Protein AF-A0A553R149-F1 (afdb_monomer_lite)

Structure (mmCIF, N/CA/C/O backbone):
data_AF-A0A553R149-F1
#
_entry.id   AF-A0A553R149-F1
#
loop_
_atom_site.group_PDB
_atom_site.id
_atom_site.type_symbol
_atom_site.label_atom_id
_atom_site.label_alt_id
_atom_site.label_comp_id
_atom_site.label_asym_id
_atom_site.label_entity_id
_atom_site.label_seq_id
_atom_site.pdbx_PDB_ins_code
_atom_site.Cartn_x
_atom_site.Cartn_y
_atom_site.Cartn_z
_atom_site.occupancy
_atom_site.B_iso_or_equiv
_atom_site.auth_seq_id
_atom_site.auth_comp_id
_atom_site.auth_asym_id
_atom_site.auth_atom_id
_atom_site.pdbx_PDB_model_num
ATOM 1 N N . MET A 1 1 ? -3.510 66.753 10.373 1.00 36.03 1 MET A N 1
ATOM 2 C CA . MET A 1 1 ? -2.273 67.388 9.874 1.00 36.03 1 MET A CA 1
ATOM 3 C C . MET A 1 1 ? -1.150 66.413 10.216 1.00 36.03 1 MET A C 1
ATOM 5 O O . MET A 1 1 ? -0.822 66.318 11.383 1.00 36.03 1 MET A O 1
ATOM 9 N N . PHE A 1 2 ? -1.073 65.325 9.446 1.00 37.91 2 PHE A N 1
ATOM 10 C CA . PHE A 1 2 ? -0.082 65.038 8.391 1.00 37.91 2 PHE A CA 1
ATOM 11 C C . PHE A 1 2 ? 1.312 64.724 8.948 1.00 37.91 2 PHE A C 1
ATOM 13 O O . PHE A 1 2 ? 2.004 65.643 9.348 1.00 37.91 2 PHE A O 1
ATOM 20 N N . ASP A 1 3 ? 1.670 63.436 8.909 1.00 36.06 3 ASP A N 1
ATOM 21 C CA . ASP A 1 3 ? 3.025 62.886 8.712 1.00 36.06 3 ASP A CA 1
ATOM 22 C C . ASP A 1 3 ? 2.825 61.415 8.279 1.00 36.06 3 ASP A C 1
ATOM 24 O O . ASP A 1 3 ? 2.290 60.607 9.032 1.00 36.06 3 ASP A O 1
ATOM 28 N N . VAL A 1 4 ? 2.815 61.100 6.977 1.00 39.31 4 VAL A N 1
ATOM 29 C CA . VAL A 1 4 ? 3.962 60.782 6.097 1.00 39.31 4 VAL A CA 1
ATOM 30 C C . VAL A 1 4 ? 4.775 59.588 6.617 1.00 39.31 4 VAL A C 1
ATOM 32 O O . VAL A 1 4 ? 5.777 59.749 7.305 1.00 39.31 4 VAL A O 1
ATOM 35 N N . PHE A 1 5 ? 4.364 58.373 6.230 1.00 42.59 5 PHE A N 1
ATOM 36 C CA . PHE A 1 5 ? 5.198 57.173 6.325 1.00 42.59 5 PHE A CA 1
ATOM 37 C C . PHE A 1 5 ? 5.796 56.832 4.957 1.00 42.59 5 PHE A C 1
ATOM 39 O O . PHE A 1 5 ? 5.093 56.674 3.960 1.00 42.59 5 PHE A O 1
ATOM 46 N N . TYR A 1 6 ? 7.124 56.761 4.960 1.00 41.25 6 TYR A N 1
ATOM 47 C CA . TYR A 1 6 ? 8.025 56.452 3.858 1.00 41.25 6 TYR A CA 1
ATOM 48 C C . TYR A 1 6 ? 7.822 55.035 3.292 1.00 41.25 6 TYR A C 1
ATOM 50 O O . TYR A 1 6 ? 7.834 54.052 4.032 1.00 41.25 6 TYR A O 1
ATOM 58 N N . LEU A 1 7 ? 7.755 54.943 1.961 1.00 36.12 7 LEU A N 1
ATOM 59 C CA . LEU A 1 7 ? 8.038 53.737 1.178 1.00 36.12 7 LEU A CA 1
ATOM 60 C C . LEU A 1 7 ? 9.549 53.470 1.205 1.00 36.12 7 LEU A C 1
ATOM 62 O O . LEU A 1 7 ? 10.337 54.328 0.808 1.00 36.12 7 LEU A O 1
ATOM 66 N N . LYS A 1 8 ? 9.954 52.281 1.661 1.00 37.09 8 LYS A N 1
ATOM 67 C CA . LYS A 1 8 ? 11.335 51.794 1.566 1.00 37.09 8 LYS A CA 1
ATOM 68 C C . LYS A 1 8 ? 11.395 50.665 0.543 1.00 37.09 8 LYS A C 1
ATOM 70 O O . LYS A 1 8 ? 10.939 49.557 0.808 1.00 37.09 8 LYS A O 1
ATOM 75 N N . GLU A 1 9 ? 11.948 50.987 -0.621 1.00 36.75 9 GLU A N 1
ATOM 76 C CA . GLU A 1 9 ? 12.400 50.033 -1.632 1.00 36.75 9 GLU A CA 1
ATOM 77 C C . GLU A 1 9 ? 13.473 49.110 -1.035 1.00 36.75 9 GLU A C 1
ATOM 79 O O . GLU A 1 9 ? 14.402 49.572 -0.365 1.00 36.75 9 GLU A O 1
ATOM 84 N N . PHE A 1 10 ? 13.353 47.804 -1.281 1.00 33.94 10 PHE A N 1
ATOM 85 C CA . PHE A 1 10 ? 14.410 46.832 -1.016 1.00 33.94 10 PHE A CA 1
ATOM 86 C C . PHE A 1 10 ? 14.992 46.345 -2.343 1.00 33.94 10 PHE A C 1
ATOM 88 O O . PHE A 1 10 ? 14.317 45.725 -3.162 1.00 33.94 10 PHE A O 1
ATOM 95 N N . CYS A 1 11 ? 16.266 46.680 -2.521 1.00 34.06 11 CYS A N 1
ATOM 96 C CA . CYS A 1 11 ? 17.158 46.281 -3.596 1.00 34.06 11 CYS A CA 1
ATOM 97 C C . CYS A 1 11 ? 17.498 44.781 -3.465 1.00 34.06 11 CYS A C 1
ATOM 99 O O . CYS A 1 11 ? 17.850 44.327 -2.374 1.00 34.06 11 CYS A O 1
ATOM 101 N N . GLY A 1 12 ? 17.372 44.013 -4.552 1.00 36.03 12 GLY A N 1
ATOM 102 C CA . GLY A 1 12 ? 17.747 42.593 -4.607 1.00 36.03 12 GLY A CA 1
ATOM 103 C C . GLY A 1 12 ? 19.263 42.387 -4.769 1.00 36.03 12 GLY A C 1
ATOM 104 O O . GLY A 1 12 ? 19.943 43.282 -5.273 1.00 36.03 12 GLY A O 1
ATOM 105 N N . PRO A 1 13 ? 19.825 41.227 -4.376 1.00 40.41 13 PRO A N 1
ATOM 106 C CA . PRO A 1 13 ? 21.241 40.961 -4.571 1.00 40.41 13 PRO A CA 1
ATOM 107 C C . PRO A 1 13 ? 21.526 40.299 -5.932 1.00 40.41 13 PRO A C 1
ATOM 109 O O . PRO A 1 13 ? 21.065 39.203 -6.234 1.00 40.41 13 PRO A O 1
ATOM 112 N N . SER A 1 14 ? 22.298 41.040 -6.727 1.00 35.25 14 SER A N 1
ATOM 113 C CA . SER A 1 14 ? 23.398 40.648 -7.624 1.00 35.25 14 SER A CA 1
ATOM 114 C C . SER A 1 14 ? 23.599 39.166 -7.988 1.00 35.25 14 SER A C 1
ATOM 116 O O . SER A 1 14 ? 24.001 38.342 -7.168 1.00 35.25 14 SER A O 1
ATOM 118 N N . PHE A 1 15 ? 23.460 38.918 -9.291 1.00 32.34 15 PHE A N 1
ATOM 119 C CA . PHE A 1 15 ? 23.936 37.777 -10.072 1.00 32.34 15 PHE A CA 1
ATOM 120 C C . PHE A 1 15 ? 25.479 37.740 -10.070 1.00 32.34 15 PHE A C 1
ATOM 122 O O . PHE A 1 15 ? 26.108 38.740 -10.417 1.00 32.34 15 PHE A O 1
ATOM 129 N N . ILE A 1 16 ? 26.089 36.616 -9.675 1.00 38.62 16 ILE A N 1
ATOM 130 C CA . ILE A 1 16 ? 27.516 36.344 -9.905 1.00 38.62 16 ILE A CA 1
ATOM 131 C C . ILE A 1 16 ? 27.612 35.253 -10.969 1.00 38.62 16 ILE A C 1
ATOM 133 O O . ILE A 1 16 ? 27.183 34.120 -10.769 1.00 38.62 16 ILE A O 1
ATOM 137 N N . GLU A 1 17 ? 28.166 35.658 -12.103 1.00 37.53 17 GLU A N 1
ATOM 138 C CA . GLU A 1 17 ? 28.572 34.851 -13.244 1.00 37.53 17 GLU A CA 1
ATOM 139 C C . GLU A 1 17 ? 29.816 34.035 -12.840 1.00 37.53 17 GLU A C 1
ATOM 141 O O . GLU A 1 17 ? 30.809 34.602 -12.378 1.00 37.53 17 GLU A O 1
ATOM 146 N N . GLN A 1 18 ? 29.754 32.704 -12.940 1.00 36.09 18 GLN A N 1
ATOM 147 C CA . GLN A 1 18 ? 30.926 31.833 -12.820 1.00 36.09 18 GLN A CA 1
ATOM 148 C C . GLN A 1 18 ? 31.017 30.926 -14.044 1.00 36.09 18 GLN A C 1
ATOM 150 O O . GLN A 1 18 ? 30.057 30.254 -14.422 1.00 36.09 18 GLN A O 1
ATOM 155 N N . ASP A 1 19 ? 32.200 30.965 -14.650 1.00 32.28 19 ASP A N 1
ATOM 156 C CA . ASP A 1 19 ? 32.604 30.304 -15.881 1.00 32.28 19 ASP A CA 1
ATOM 157 C C . ASP A 1 19 ? 32.361 28.786 -15.867 1.00 32.28 19 ASP A C 1
ATOM 159 O O . ASP A 1 19 ? 32.850 28.052 -15.005 1.00 32.28 19 ASP A O 1
ATOM 163 N N . TYR A 1 20 ? 31.655 28.294 -16.886 1.00 34.09 20 TYR A N 1
ATOM 164 C CA . TYR A 1 20 ? 31.494 26.867 -17.150 1.00 34.09 20 TYR A CA 1
ATOM 165 C C . TYR A 1 20 ? 32.638 26.345 -18.018 1.00 34.09 20 TYR A C 1
ATOM 167 O O . TYR A 1 20 ? 32.518 26.254 -19.236 1.00 34.09 20 TYR A O 1
ATOM 175 N N . THR A 1 21 ? 33.718 25.902 -17.382 1.00 44.19 21 THR A N 1
ATOM 176 C CA . THR A 1 21 ? 34.583 24.855 -17.944 1.00 44.19 21 THR A CA 1
ATOM 177 C C . THR A 1 21 ? 35.111 23.980 -16.818 1.00 44.19 21 THR A C 1
ATOM 179 O O . THR A 1 21 ? 36.164 24.248 -16.247 1.00 44.19 21 THR A O 1
ATOM 182 N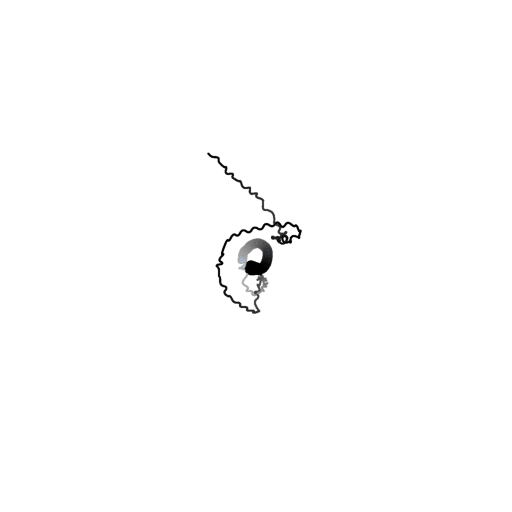 N . SER A 1 22 ? 34.378 22.917 -16.495 1.00 37.16 22 SER A N 1
ATOM 183 C CA . SER A 1 22 ? 34.915 21.788 -15.739 1.00 37.16 22 SER A CA 1
ATOM 184 C C . SER A 1 22 ? 34.214 20.510 -16.183 1.00 37.16 22 SER A C 1
ATOM 186 O O . SER A 1 22 ? 32.994 20.385 -16.094 1.00 37.16 22 SER A O 1
ATOM 188 N N . SER A 1 23 ? 35.015 19.594 -16.716 1.00 41.91 23 SER A N 1
ATOM 189 C CA . SER A 1 23 ? 34.657 18.232 -17.096 1.00 41.91 23 SER A CA 1
ATOM 190 C C . SER A 1 23 ? 34.029 17.506 -15.899 1.00 41.91 23 SER A C 1
ATOM 192 O O . SER A 1 23 ? 34.640 17.433 -14.833 1.00 41.91 23 SER A O 1
ATOM 194 N N . ILE A 1 24 ? 32.794 17.021 -16.049 1.00 46.56 24 ILE A N 1
ATOM 195 C CA . ILE A 1 24 ? 32.108 16.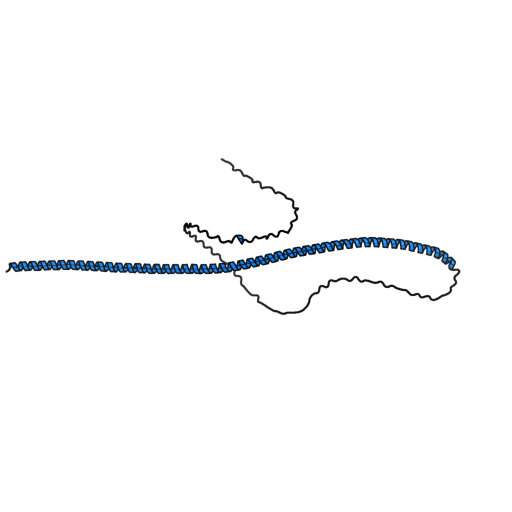245 -15.010 1.00 46.56 24 ILE A CA 1
ATOM 196 C C . ILE A 1 24 ? 32.500 14.777 -15.192 1.00 46.56 24 ILE A C 1
ATOM 198 O O . ILE A 1 24 ? 32.042 14.102 -16.110 1.00 46.56 24 ILE A O 1
ATOM 202 N N . ASP A 1 25 ? 33.386 14.319 -14.314 1.00 37.72 25 ASP A N 1
ATOM 203 C CA . ASP A 1 25 ? 33.769 12.923 -14.128 1.00 37.72 25 ASP A CA 1
ATOM 204 C C . ASP A 1 25 ? 32.608 12.155 -13.464 1.00 37.72 25 ASP A C 1
ATOM 206 O O . ASP A 1 25 ? 32.178 12.489 -12.358 1.00 37.72 25 ASP A O 1
ATOM 210 N N . PHE A 1 26 ? 32.071 11.137 -14.143 1.00 41.19 26 PHE A N 1
ATOM 211 C CA . PHE A 1 26 ? 30.952 10.309 -13.663 1.00 41.19 26 PHE A CA 1
ATOM 212 C C . PHE A 1 26 ? 31.370 9.222 -12.653 1.00 41.19 26 PHE A C 1
ATOM 214 O O . PHE A 1 26 ? 30.564 8.368 -12.282 1.00 41.19 26 PHE A O 1
ATOM 221 N N . SER A 1 27 ? 32.604 9.250 -12.147 1.00 40.19 27 SER A N 1
ATOM 222 C CA . SER A 1 27 ? 33.158 8.161 -11.329 1.00 40.19 27 SER A CA 1
ATOM 223 C C . SER A 1 27 ? 32.698 8.114 -9.860 1.00 40.19 27 SER A C 1
ATOM 225 O O . SER A 1 27 ? 33.201 7.297 -9.089 1.00 40.19 27 SER A O 1
ATOM 227 N N . THR A 1 28 ? 31.708 8.908 -9.441 1.00 43.94 28 THR A N 1
ATOM 228 C CA . THR A 1 28 ? 31.172 8.854 -8.067 1.00 43.94 28 THR A CA 1
ATOM 229 C C . THR A 1 28 ? 29.665 8.620 -8.067 1.00 43.94 28 THR A C 1
ATOM 231 O O . THR A 1 28 ? 28.857 9.535 -7.925 1.00 43.94 28 THR A O 1
ATOM 234 N N . SER A 1 29 ? 29.287 7.344 -8.182 1.00 44.84 29 SER A N 1
ATOM 235 C CA . SER A 1 29 ? 27.946 6.830 -7.884 1.00 44.84 29 SER A CA 1
ATOM 236 C C . SER A 1 29 ? 27.569 7.142 -6.426 1.00 44.84 29 SER A C 1
ATOM 238 O O . SER A 1 29 ? 27.806 6.343 -5.516 1.00 44.84 29 SER A O 1
ATOM 240 N N . ARG A 1 30 ? 26.961 8.308 -6.187 1.00 42.28 30 ARG A N 1
ATOM 241 C CA . ARG A 1 30 ? 26.133 8.551 -5.002 1.00 42.28 30 ARG A CA 1
ATOM 242 C C . ARG A 1 30 ? 24.676 8.254 -5.364 1.00 42.28 30 ARG A C 1
ATOM 244 O O . ARG A 1 30 ? 24.180 8.835 -6.329 1.00 42.28 30 ARG A O 1
ATOM 251 N N . PRO A 1 31 ? 23.970 7.390 -4.617 1.00 55.03 31 PRO A N 1
ATOM 252 C CA . PRO A 1 31 ? 22.553 7.170 -4.856 1.00 55.03 31 PRO A CA 1
ATOM 253 C C . PRO A 1 31 ? 21.779 8.470 -4.604 1.00 55.03 31 PRO A C 1
ATOM 255 O O . PRO A 1 31 ? 21.932 9.116 -3.571 1.00 55.03 31 PRO A O 1
ATOM 258 N N . PHE A 1 32 ? 20.935 8.844 -5.565 1.00 55.81 32 PHE A N 1
ATOM 259 C CA . PHE A 1 32 ? 20.135 10.078 -5.566 1.00 55.81 32 PHE A CA 1
ATOM 260 C C . PHE A 1 32 ? 19.026 10.093 -4.492 1.00 55.81 32 PHE A C 1
ATOM 262 O O . PHE A 1 32 ? 18.369 11.106 -4.279 1.00 55.81 32 PHE A O 1
ATOM 269 N N . PHE A 1 33 ? 18.825 8.977 -3.788 1.00 46.22 33 PHE A N 1
ATOM 270 C CA . PHE A 1 33 ? 17.917 8.859 -2.654 1.00 46.22 33 PHE A CA 1
ATOM 271 C C . PHE A 1 33 ? 18.606 8.080 -1.536 1.00 46.22 33 PHE A C 1
ATOM 273 O O . PHE A 1 33 ? 18.818 6.872 -1.659 1.00 46.22 33 PHE A O 1
ATOM 280 N N . ASN A 1 34 ? 18.927 8.769 -0.441 1.00 52.62 34 ASN A N 1
ATOM 281 C CA . ASN A 1 34 ? 19.245 8.108 0.818 1.00 52.62 34 ASN A CA 1
ATOM 282 C C . ASN A 1 34 ? 17.986 7.402 1.338 1.00 52.62 34 ASN A C 1
ATOM 284 O O . ASN A 1 34 ? 16.881 7.944 1.276 1.00 52.62 34 ASN A O 1
ATOM 288 N N . ASP A 1 35 ? 18.166 6.177 1.818 1.00 39.66 35 ASP A N 1
ATOM 289 C CA . ASP A 1 35 ? 17.116 5.382 2.440 1.00 39.66 35 ASP A CA 1
ATOM 290 C C . ASP A 1 35 ? 16.656 6.065 3.749 1.00 39.66 35 ASP A C 1
ATOM 292 O O . ASP A 1 35 ? 17.501 6.328 4.605 1.00 39.66 35 ASP A O 1
ATOM 296 N N . PRO A 1 36 ? 15.356 6.358 3.966 1.00 45.84 36 PRO A N 1
ATOM 297 C CA . PRO A 1 36 ? 14.876 6.951 5.220 1.00 45.84 36 PRO A CA 1
ATOM 298 C C . PRO A 1 36 ? 14.939 5.992 6.421 1.00 45.84 36 PRO A C 1
ATOM 300 O O . PRO A 1 36 ? 14.474 6.332 7.509 1.00 45.84 36 PRO A O 1
ATOM 303 N N . THR A 1 37 ? 15.479 4.785 6.243 1.00 49.53 37 THR A N 1
ATOM 304 C CA . THR A 1 37 ? 15.499 3.728 7.260 1.00 49.53 37 THR A CA 1
ATOM 305 C C . THR A 1 37 ? 16.287 4.110 8.524 1.00 49.53 37 THR A C 1
ATOM 307 O O . THR A 1 37 ? 16.024 3.542 9.581 1.00 49.53 37 THR A O 1
ATOM 310 N N . GLU A 1 38 ? 17.158 5.128 8.494 1.00 41.62 38 GLU A N 1
ATOM 311 C CA . GLU A 1 38 ? 17.855 5.603 9.707 1.00 41.62 38 GLU A CA 1
ATOM 312 C C . GLU A 1 38 ? 16.954 6.337 10.723 1.00 41.62 38 GLU A C 1
ATOM 314 O O . GLU A 1 38 ? 17.375 6.565 11.853 1.00 41.62 38 GLU A O 1
ATOM 319 N N . LEU A 1 39 ? 15.697 6.653 10.382 1.00 42.66 39 LEU A N 1
ATOM 320 C CA . LEU A 1 39 ? 14.745 7.288 11.310 1.00 42.66 39 LEU A CA 1
ATOM 321 C C . LEU A 1 39 ? 13.810 6.299 12.028 1.00 42.66 39 LEU A C 1
ATOM 323 O O . LEU A 1 39 ? 12.997 6.715 12.850 1.00 42.66 39 LEU A O 1
ATOM 327 N N . CYS A 1 40 ? 13.909 4.998 11.745 1.00 36.06 40 CYS A N 1
ATOM 328 C CA . CYS A 1 40 ? 13.105 3.958 12.395 1.00 36.06 40 CYS A CA 1
ATOM 329 C C . CYS A 1 40 ? 13.952 3.104 13.346 1.00 36.06 40 CYS A C 1
ATOM 331 O O . CYS A 1 40 ? 14.001 1.882 13.222 1.00 36.06 40 CYS A O 1
ATOM 333 N N . GLN A 1 41 ? 14.606 3.739 14.319 1.00 42.28 41 GLN A N 1
ATOM 334 C CA . GLN A 1 41 ? 14.966 3.048 15.557 1.00 42.28 41 GLN A CA 1
ATOM 335 C C . GLN A 1 41 ? 13.917 3.384 16.624 1.00 42.28 41 GLN A C 1
ATOM 337 O O . GLN A 1 41 ? 13.620 4.564 16.824 1.00 42.28 41 GLN A O 1
ATOM 342 N N . PRO A 1 42 ? 13.309 2.386 17.290 1.00 40.56 42 PRO A N 1
ATOM 343 C CA . PRO A 1 42 ? 12.419 2.658 18.409 1.00 40.56 42 PRO A CA 1
ATOM 344 C C . PRO A 1 42 ? 13.238 3.293 19.544 1.00 40.56 42 PRO A C 1
ATOM 346 O O . PRO A 1 42 ? 14.351 2.831 19.806 1.00 40.56 42 PRO A O 1
ATOM 349 N N . PRO A 1 43 ? 12.735 4.341 20.221 1.00 42.84 43 PRO A N 1
ATOM 350 C CA . PRO A 1 43 ? 13.449 4.924 21.345 1.00 42.84 43 PRO A CA 1
ATOM 351 C C . PRO A 1 43 ? 13.592 3.877 22.453 1.00 42.84 43 PRO A C 1
ATOM 353 O O . PRO A 1 43 ? 12.605 3.292 22.907 1.00 42.84 43 PRO A O 1
ATOM 356 N N . GLU A 1 44 ? 14.833 3.633 22.875 1.00 41.88 44 GLU A N 1
ATOM 357 C CA . GLU A 1 44 ? 15.124 2.853 24.071 1.00 41.88 44 GLU A CA 1
ATOM 358 C C . GLU A 1 44 ? 14.417 3.484 25.271 1.00 41.88 44 GLU A C 1
ATOM 360 O O . GLU A 1 44 ? 14.519 4.685 25.535 1.00 41.88 44 GLU A O 1
ATOM 365 N N . SER A 1 45 ? 13.685 2.647 26.001 1.00 43.97 45 SER A N 1
ATOM 366 C CA . SER A 1 45 ? 12.974 3.019 27.211 1.00 43.97 45 SER A CA 1
ATOM 367 C C . SER A 1 45 ? 13.944 3.577 28.251 1.00 43.97 45 SER A C 1
ATOM 369 O O . SER A 1 45 ? 14.704 2.831 28.875 1.00 43.97 45 SER A O 1
ATOM 371 N N . LYS A 1 46 ? 13.857 4.877 28.512 1.00 43.19 46 LYS A N 1
ATOM 372 C CA . LYS A 1 46 ? 14.166 5.411 29.833 1.00 43.19 46 LYS A CA 1
ATOM 373 C C . LYS A 1 46 ? 12.863 5.886 30.436 1.00 43.19 46 LYS A C 1
ATOM 375 O O . LYS A 1 46 ? 12.213 6.784 29.912 1.00 43.19 46 LYS A O 1
ATOM 380 N N . ALA A 1 47 ? 12.466 5.177 31.487 1.00 47.19 47 ALA A N 1
ATOM 381 C CA . ALA A 1 47 ? 11.436 5.620 32.395 1.00 47.19 47 ALA A CA 1
ATOM 382 C C . ALA A 1 47 ? 11.804 7.025 32.867 1.00 47.19 47 ALA A C 1
ATOM 384 O O . ALA A 1 47 ? 12.878 7.212 33.435 1.00 47.19 47 ALA A O 1
ATOM 385 N N . ASP A 1 48 ? 10.920 7.982 32.619 1.00 45.91 48 ASP A N 1
ATOM 386 C CA . ASP A 1 48 ? 10.801 9.107 33.522 1.00 45.91 48 ASP A CA 1
ATOM 387 C C . ASP A 1 48 ? 9.323 9.433 33.700 1.00 45.91 48 ASP A C 1
ATOM 389 O O . ASP A 1 48 ? 8.562 9.663 32.755 1.00 45.91 48 ASP A O 1
ATOM 393 N N . GLU A 1 49 ? 8.921 9.314 34.954 1.00 51.38 49 GLU A N 1
ATOM 394 C CA . GLU A 1 49 ? 7.604 9.588 35.478 1.00 51.38 49 GLU A CA 1
ATOM 395 C C . GLU A 1 49 ? 7.351 11.093 35.388 1.00 51.38 49 GLU A C 1
ATOM 397 O O . GLU A 1 49 ? 7.957 11.861 36.126 1.00 51.38 49 GLU A O 1
ATOM 402 N N . ASN A 1 50 ? 6.419 11.530 34.542 1.00 39.19 50 ASN A N 1
ATOM 403 C CA . ASN A 1 50 ? 5.579 12.671 34.903 1.00 39.19 50 ASN A CA 1
ATOM 404 C C . ASN A 1 50 ? 4.292 12.680 34.073 1.00 39.19 50 ASN A C 1
ATOM 406 O O . ASN A 1 50 ? 4.146 13.389 33.078 1.00 39.19 50 ASN A O 1
ATOM 410 N N . TRP A 1 51 ? 3.341 11.851 34.495 1.00 40.28 51 TRP A N 1
ATOM 411 C CA . TRP A 1 51 ? 1.950 11.993 34.097 1.00 40.28 51 TRP A CA 1
ATOM 412 C C . TRP A 1 51 ? 1.409 13.287 34.704 1.00 40.28 51 TRP A C 1
ATOM 414 O O . TRP A 1 51 ? 1.314 13.417 35.920 1.00 40.28 51 TRP A O 1
ATOM 424 N N . SER A 1 52 ? 1.049 14.252 33.864 1.00 40.25 52 SER A N 1
ATOM 425 C CA . SER A 1 52 ? 0.217 15.381 34.274 1.00 40.25 52 SER A CA 1
ATOM 426 C C . SER A 1 52 ? -0.982 15.458 33.342 1.00 40.25 52 SER A C 1
ATOM 428 O O . SER A 1 52 ? -0.955 16.013 32.248 1.00 40.25 52 SER A O 1
ATOM 430 N N . GLU A 1 53 ? -2.009 14.772 33.820 1.00 36.34 53 GLU A N 1
ATOM 431 C CA . GLU A 1 53 ? -3.431 14.929 33.574 1.00 36.34 53 GLU A CA 1
ATOM 432 C C . GLU A 1 53 ? -3.850 16.360 33.199 1.00 36.34 53 GLU A C 1
ATOM 434 O O . GLU A 1 53 ? -3.644 17.312 33.947 1.00 36.34 53 GLU A O 1
ATOM 439 N N . SER A 1 54 ? -4.491 16.505 32.040 1.00 40.62 54 SER A N 1
ATOM 440 C CA . SER A 1 54 ? -5.407 17.610 31.741 1.00 40.62 54 SER A CA 1
ATOM 441 C C . SER A 1 54 ? -6.372 17.163 30.648 1.00 40.62 54 SER A C 1
ATOM 443 O O . SER A 1 54 ? -6.131 17.317 29.453 1.00 40.62 54 SER A O 1
ATOM 445 N N . GLN A 1 55 ? -7.469 16.551 31.085 1.00 40.31 55 GLN A N 1
ATOM 446 C CA . GLN A 1 55 ? -8.670 16.381 30.278 1.00 40.31 55 GLN A CA 1
ATOM 447 C C . GLN A 1 55 ? -9.358 17.739 30.133 1.00 40.31 55 GLN A C 1
ATOM 449 O O . GLN A 1 55 ? -9.612 18.370 31.148 1.00 40.31 55 GLN A O 1
ATOM 454 N N . HIS A 1 56 ? -9.749 18.136 28.921 1.00 36.78 56 HIS A N 1
ATOM 455 C CA . HIS A 1 56 ? -11.026 18.825 28.707 1.00 36.78 56 HIS A CA 1
ATOM 456 C C . HIS A 1 56 ? -11.535 18.607 27.267 1.00 36.78 56 HIS A C 1
ATOM 458 O O . HIS A 1 56 ? -10.766 18.772 26.319 1.00 36.78 56 HIS A O 1
ATOM 464 N N . PRO A 1 57 ? -12.819 18.236 27.090 1.00 38.53 57 PRO A N 1
ATOM 465 C CA . PRO A 1 57 ? -13.442 17.996 25.794 1.00 38.53 57 PRO A CA 1
ATOM 466 C C . PRO A 1 57 ? -14.121 19.269 25.273 1.00 38.53 57 PRO A C 1
ATOM 468 O O . PRO A 1 57 ? -14.852 19.932 26.009 1.00 38.53 57 PRO A O 1
ATOM 471 N N . LEU A 1 58 ? -13.954 19.577 23.988 1.00 42.22 58 LEU A N 1
ATOM 472 C CA . LEU A 1 58 ? -14.835 20.509 23.288 1.00 42.22 58 LEU A CA 1
ATOM 473 C C . LEU A 1 58 ? -15.363 19.851 22.020 1.00 42.22 58 LEU A C 1
ATOM 475 O O . LEU A 1 58 ? -14.629 19.550 21.082 1.00 42.22 58 LEU A O 1
ATOM 479 N N . ALA A 1 59 ? -16.670 19.615 22.059 1.00 43.47 59 ALA A N 1
ATOM 480 C CA . ALA A 1 59 ? -17.497 19.281 20.925 1.00 43.47 59 ALA A CA 1
ATOM 481 C C . ALA A 1 59 ? -17.473 20.434 19.914 1.00 43.47 59 ALA A C 1
ATOM 483 O O . ALA A 1 59 ? -17.761 21.578 20.267 1.00 43.47 59 ALA A O 1
ATOM 484 N N . LEU A 1 60 ? -17.200 20.114 18.652 1.00 43.56 60 LEU A N 1
ATOM 485 C CA . LEU A 1 60 ? -17.749 20.876 17.543 1.00 43.56 60 LEU A CA 1
ATOM 486 C C . LEU A 1 60 ? -18.240 19.901 16.477 1.00 43.56 60 LEU A C 1
ATOM 488 O O . LEU A 1 60 ? -17.485 19.250 15.760 1.00 43.56 60 LEU A O 1
ATOM 492 N N . GLU A 1 61 ? -19.556 19.799 16.474 1.00 39.22 61 GLU A N 1
ATOM 493 C CA . GLU A 1 61 ? -20.430 19.274 15.445 1.00 39.22 61 GLU A CA 1
ATOM 494 C C . GLU A 1 61 ? -20.149 19.993 14.112 1.00 39.22 61 GLU A C 1
ATOM 496 O O . GLU A 1 61 ? -20.131 21.220 14.044 1.00 39.22 61 GLU A O 1
ATOM 501 N N . GLY A 1 62 ? -19.877 19.228 13.055 1.00 37.19 62 GLY A N 1
ATOM 502 C CA . GLY A 1 62 ? -19.476 19.764 11.755 1.00 37.19 62 GLY A CA 1
ATOM 503 C C . GLY A 1 62 ? -19.630 18.721 10.657 1.00 37.19 62 GLY A C 1
ATOM 504 O O . GLY A 1 62 ? -18.656 18.164 10.163 1.00 37.19 62 GLY A O 1
ATOM 505 N N . SER A 1 63 ? -20.884 18.423 10.331 1.00 37.69 63 SER A N 1
ATOM 506 C CA . SER A 1 63 ? -21.308 17.581 9.214 1.00 37.69 63 SER A CA 1
ATOM 507 C C . SER A 1 63 ? -20.737 18.079 7.880 1.00 37.69 63 SER A C 1
ATOM 509 O O . SER A 1 63 ? -21.178 19.105 7.364 1.00 37.69 63 SER A O 1
ATOM 511 N N . HIS A 1 64 ? -19.857 17.289 7.264 1.00 40.16 64 HIS A N 1
ATOM 512 C CA . HIS A 1 64 ? -19.615 17.337 5.824 1.00 40.16 64 HIS A CA 1
ATOM 513 C C . HIS A 1 64 ? -19.805 15.941 5.232 1.00 40.16 64 HIS A C 1
ATOM 515 O O . HIS A 1 64 ? -18.926 15.084 5.270 1.00 40.16 64 HIS A O 1
ATOM 521 N N . VAL A 1 65 ? -21.008 15.738 4.699 1.00 35.44 65 VAL A N 1
ATOM 522 C CA . VAL A 1 65 ? -21.346 14.678 3.752 1.00 35.44 65 VAL A CA 1
ATOM 523 C C . VAL A 1 65 ? -20.557 14.962 2.474 1.00 35.44 65 VAL A C 1
ATOM 525 O O . VAL A 1 65 ? -20.756 16.000 1.845 1.00 35.44 65 VAL A O 1
ATOM 528 N N . PHE A 1 66 ? -19.623 14.081 2.124 1.00 32.84 66 PHE A N 1
ATOM 529 C CA . PHE A 1 66 ? -18.933 14.122 0.839 1.00 32.84 66 PHE A CA 1
ATOM 530 C C . PHE A 1 66 ? -19.521 13.012 -0.032 1.00 32.84 66 PHE A C 1
ATOM 532 O O . PHE A 1 66 ? -19.174 11.839 0.111 1.00 32.84 66 PHE A O 1
ATOM 539 N N . ASP A 1 67 ? -20.474 13.393 -0.880 1.00 33.72 67 ASP A N 1
ATOM 540 C CA . ASP A 1 67 ? -21.117 12.503 -1.839 1.00 33.72 67 ASP A CA 1
ATOM 541 C C . ASP A 1 67 ? -20.103 12.020 -2.882 1.00 33.72 67 ASP A C 1
ATOM 543 O O . ASP A 1 67 ? -19.524 12.797 -3.645 1.00 33.72 67 ASP A O 1
ATOM 547 N N . PHE A 1 68 ? -19.912 10.703 -2.936 1.00 32.59 68 PHE A N 1
ATOM 548 C CA . PHE A 1 68 ? -19.257 10.023 -4.045 1.00 32.59 68 PHE A CA 1
ATOM 549 C C . PHE A 1 68 ? -20.268 9.895 -5.192 1.00 32.59 68 PHE A C 1
ATOM 551 O O . PHE A 1 68 ? -21.200 9.095 -5.124 1.00 32.59 68 PHE A O 1
ATOM 558 N N . CYS A 1 69 ? -20.078 10.663 -6.264 1.00 36.97 69 CYS A N 1
ATOM 559 C CA . CYS A 1 69 ? -20.757 10.448 -7.539 1.00 36.97 69 CYS A CA 1
ATOM 560 C C . CYS A 1 69 ? -19.728 9.982 -8.571 1.00 36.97 69 CYS A C 1
ATOM 562 O O . CYS A 1 69 ? -18.752 10.681 -8.838 1.00 36.97 69 CYS A O 1
ATOM 564 N N . GLY A 1 70 ? -19.933 8.791 -9.136 1.00 32.06 70 GLY A N 1
ATOM 565 C CA . GLY A 1 70 ? -19.070 8.269 -10.193 1.00 32.06 70 GLY A CA 1
ATOM 566 C C . GLY A 1 70 ? -19.141 6.761 -10.371 1.00 32.06 70 GLY A C 1
ATOM 567 O O . GLY A 1 70 ? -18.126 6.078 -10.319 1.00 32.06 70 GLY A O 1
ATOM 568 N N . THR A 1 71 ? -20.345 6.230 -10.561 1.00 36.50 71 THR A N 1
ATOM 569 C CA . THR A 1 71 ? -20.573 4.865 -11.037 1.00 36.50 71 THR A CA 1
ATOM 570 C C . THR A 1 71 ? -20.057 4.759 -12.474 1.00 36.50 71 THR A C 1
ATOM 572 O O . THR A 1 71 ? -20.645 5.358 -13.372 1.00 36.50 71 THR A O 1
ATOM 575 N N . LEU A 1 72 ? -18.999 3.985 -12.723 1.00 39.25 72 LEU A N 1
ATOM 576 C CA . LEU A 1 72 ? -18.732 3.458 -14.061 1.00 39.25 72 LEU A CA 1
ATOM 577 C C . LEU A 1 72 ? -18.559 1.944 -14.011 1.00 39.25 72 LEU A C 1
ATOM 579 O O . LEU A 1 72 ? -17.760 1.381 -13.268 1.00 39.25 72 LEU A O 1
ATOM 583 N N . GLN A 1 73 ? -19.438 1.340 -14.797 1.00 35.53 73 GLN A N 1
ATOM 584 C CA . GLN A 1 73 ? -19.689 -0.068 -15.013 1.00 35.53 73 GLN A CA 1
ATOM 585 C C . GLN A 1 73 ? -18.444 -0.810 -15.499 1.00 35.53 73 GLN A C 1
ATOM 587 O O . GLN A 1 73 ? -17.740 -0.374 -16.408 1.00 35.53 73 GLN A O 1
ATOM 592 N N . LEU A 1 74 ? -18.246 -1.981 -14.909 1.00 37.69 74 LEU A N 1
ATOM 593 C CA . LEU A 1 74 ? -17.353 -3.026 -15.371 1.00 37.69 74 LEU A CA 1
ATOM 594 C C . LEU A 1 74 ? -18.087 -3.831 -16.462 1.00 37.69 74 LEU A C 1
ATOM 596 O O . LEU A 1 74 ? -19.140 -4.397 -16.177 1.00 37.69 74 LEU A O 1
ATOM 600 N N . SER A 1 75 ? -17.551 -3.931 -17.683 1.00 30.44 75 SER A N 1
ATOM 601 C CA . SER A 1 75 ? -17.947 -5.010 -18.602 1.00 30.44 75 SER A CA 1
ATOM 602 C C . SER A 1 75 ? -16.844 -5.394 -19.599 1.00 30.44 75 SER A C 1
ATOM 604 O O . SER A 1 75 ? -16.559 -4.664 -20.543 1.00 30.44 75 SER A O 1
ATOM 606 N N . ASN A 1 76 ? -16.309 -6.596 -19.371 1.00 38.12 76 ASN A N 1
ATOM 607 C CA . ASN A 1 76 ? -16.090 -7.686 -20.329 1.00 38.12 76 ASN A CA 1
ATOM 608 C C . ASN A 1 76 ? -15.194 -7.475 -21.561 1.00 38.12 76 ASN A C 1
ATOM 610 O O . ASN A 1 76 ? -15.673 -7.057 -22.606 1.00 38.12 76 ASN A O 1
ATOM 614 N N . TYR A 1 77 ? -13.971 -8.009 -21.478 1.00 38.16 77 TYR A N 1
ATOM 615 C CA . TYR A 1 77 ? -13.329 -8.836 -22.517 1.00 38.16 77 TYR A CA 1
ATOM 616 C C . TYR A 1 77 ? -12.506 -9.901 -21.767 1.00 38.16 77 TYR A C 1
ATOM 618 O O . TYR A 1 77 ? -11.519 -9.577 -21.123 1.00 38.16 77 TYR A O 1
ATOM 626 N N . SER A 1 78 ? -13.076 -11.073 -21.480 1.00 32.25 78 SER A N 1
ATOM 627 C CA . SER A 1 78 ? -13.069 -12.298 -22.298 1.00 32.25 78 SER A CA 1
ATOM 628 C C . SER A 1 78 ? -11.671 -12.756 -22.714 1.00 32.25 78 SER A C 1
ATOM 630 O O . SER A 1 78 ? -11.100 -12.281 -23.692 1.00 32.25 78 SER A O 1
ATOM 632 N N . GLU A 1 79 ? -11.188 -13.741 -21.964 1.00 39.53 79 GLU A N 1
ATOM 633 C CA . GLU A 1 79 ? -10.065 -14.623 -22.260 1.00 39.53 79 GLU A CA 1
ATOM 634 C C . GLU A 1 79 ? -10.221 -15.299 -23.630 1.00 39.53 79 GLU A C 1
ATOM 636 O O . GLU A 1 79 ? -11.294 -15.816 -23.946 1.00 39.53 79 GLU A O 1
ATOM 641 N N . GLN A 1 80 ? -9.125 -15.394 -24.387 1.00 33.22 80 GLN A N 1
ATOM 642 C CA . GLN A 1 80 ? -8.830 -16.581 -25.191 1.00 33.22 80 GLN A CA 1
ATOM 643 C C . GLN A 1 80 ? -7.342 -16.912 -25.071 1.00 33.22 80 GLN A C 1
ATOM 645 O O . GLN A 1 80 ? -6.469 -16.218 -25.586 1.00 33.22 80 GLN A O 1
ATOM 650 N N . SER A 1 81 ? -7.089 -17.999 -24.349 1.00 35.75 81 SER A N 1
ATOM 651 C CA . SER A 1 81 ? -5.868 -18.792 -24.409 1.00 35.75 81 SER A CA 1
ATOM 652 C C . SER A 1 81 ? -5.870 -19.607 -25.705 1.00 35.75 81 SER A C 1
ATOM 654 O O . SER A 1 81 ? -6.868 -20.254 -26.021 1.00 35.75 81 SER A O 1
ATOM 656 N N . SER A 1 82 ? -4.757 -19.606 -26.438 1.00 32.56 82 SER A N 1
ATOM 657 C CA . SER A 1 82 ? -4.463 -20.606 -27.468 1.00 32.56 82 SER A CA 1
ATOM 658 C C . SER A 1 82 ? -2.950 -20.758 -27.615 1.00 32.56 82 SER A C 1
ATOM 660 O O . SER A 1 82 ? -2.291 -19.989 -28.311 1.00 32.56 82 SER A O 1
ATOM 662 N N . LEU A 1 83 ? -2.414 -21.781 -26.951 1.00 35.28 83 LEU A N 1
ATOM 663 C CA . LEU A 1 83 ? -1.126 -22.397 -27.263 1.00 35.28 83 LEU A CA 1
ATOM 664 C C . LEU A 1 83 ? -1.182 -23.043 -28.654 1.00 35.28 83 LEU A C 1
ATOM 666 O O . LEU A 1 83 ? -2.036 -23.894 -28.885 1.00 35.28 83 LEU A O 1
ATOM 670 N N . CYS A 1 84 ? -0.227 -22.718 -29.524 1.00 29.95 84 CYS A N 1
ATOM 671 C CA . CYS A 1 84 ? 0.262 -23.594 -30.591 1.00 29.95 84 CYS A CA 1
ATOM 672 C C . CYS A 1 84 ? 1.756 -23.315 -30.778 1.00 29.95 84 CYS A C 1
ATOM 674 O O . CYS A 1 84 ? 2.154 -22.185 -31.054 1.00 29.95 84 CYS A O 1
ATOM 676 N N . ASN A 1 85 ? 2.561 -24.355 -30.577 1.00 32.78 85 ASN A N 1
ATOM 677 C CA . ASN A 1 85 ? 3.973 -24.376 -30.921 1.00 32.78 85 ASN A CA 1
ATOM 678 C C . ASN A 1 85 ? 4.164 -24.468 -32.442 1.00 32.78 85 ASN A C 1
ATOM 680 O O . ASN A 1 85 ? 3.381 -25.113 -33.138 1.00 32.78 85 ASN A O 1
ATOM 684 N N . ASP A 1 86 ? 5.320 -23.938 -32.832 1.00 34.44 86 ASP A N 1
ATOM 685 C CA . ASP A 1 86 ? 6.282 -24.461 -33.803 1.00 34.44 86 ASP A CA 1
ATOM 686 C C . ASP A 1 86 ? 6.275 -24.040 -35.286 1.00 34.44 86 ASP A C 1
ATOM 688 O O . ASP A 1 86 ? 5.316 -24.189 -36.037 1.00 34.44 86 ASP A O 1
ATOM 692 N N . GLU A 1 87 ? 7.507 -23.667 -35.659 1.00 37.91 87 GLU A N 1
ATOM 693 C CA . GLU A 1 87 ? 8.190 -23.710 -36.954 1.00 37.91 87 GLU A CA 1
ATOM 694 C C . GLU A 1 87 ? 8.059 -22.561 -37.976 1.00 37.91 87 GLU A C 1
ATOM 696 O O . GLU A 1 87 ? 7.019 -22.363 -38.596 1.00 37.91 87 GLU A O 1
ATOM 701 N N . ARG A 1 88 ? 9.255 -22.004 -38.280 1.00 42.66 88 ARG A N 1
ATOM 702 C CA . ARG A 1 88 ? 9.716 -21.362 -39.536 1.00 42.66 88 ARG A CA 1
ATOM 703 C C . ARG A 1 88 ? 9.156 -19.948 -39.793 1.00 42.66 88 ARG A C 1
ATOM 705 O O . ARG A 1 88 ? 7.960 -19.734 -39.756 1.00 42.66 88 ARG A O 1
ATOM 712 N N . ASP A 1 89 ? 9.939 -18.888 -39.994 1.00 34.91 89 ASP A N 1
ATOM 713 C CA . ASP A 1 89 ? 11.215 -18.751 -40.696 1.00 34.91 89 ASP A CA 1
ATOM 714 C C . ASP A 1 89 ? 12.099 -17.664 -40.061 1.00 34.91 89 ASP A C 1
ATOM 716 O O . ASP A 1 89 ? 11.658 -16.547 -39.778 1.00 34.91 89 ASP A O 1
ATOM 720 N N . ALA A 1 90 ? 13.381 -17.983 -39.881 1.00 37.34 90 ALA A N 1
ATOM 721 C CA . ALA A 1 90 ? 14.414 -17.005 -39.582 1.00 37.34 90 ALA A CA 1
ATOM 722 C C . ALA A 1 90 ? 14.724 -16.209 -40.859 1.00 37.34 90 ALA A C 1
ATOM 724 O O . ALA A 1 90 ? 15.270 -16.751 -41.818 1.00 37.34 90 ALA A O 1
ATOM 725 N N . ALA A 1 91 ? 14.394 -14.917 -40.872 1.00 39.72 91 ALA A N 1
ATOM 726 C CA . ALA A 1 91 ? 14.890 -13.999 -41.890 1.00 39.72 91 ALA A CA 1
ATOM 727 C C . ALA A 1 91 ? 16.377 -13.711 -41.619 1.00 39.72 91 ALA A C 1
ATOM 729 O O . ALA A 1 91 ? 16.746 -12.801 -40.877 1.00 39.72 91 ALA A O 1
ATOM 730 N N . GLU A 1 92 ? 17.217 -14.559 -42.203 1.00 30.11 92 GLU A N 1
ATOM 731 C CA . GLU A 1 92 ? 18.663 -14.422 -42.320 1.00 30.11 92 GLU A CA 1
ATOM 732 C C . GLU A 1 92 ? 18.997 -13.163 -43.138 1.00 30.11 92 GLU A C 1
ATOM 734 O O . GLU A 1 92 ? 18.815 -13.108 -44.356 1.00 30.11 92 GLU A O 1
ATOM 739 N N . TRP A 1 93 ? 19.475 -12.114 -42.467 1.00 39.94 93 TRP A N 1
ATOM 740 C CA . TRP A 1 93 ? 20.019 -10.937 -43.139 1.00 39.94 93 TRP A CA 1
ATOM 741 C C . TRP A 1 93 ? 21.378 -11.285 -43.750 1.00 39.94 93 TRP A C 1
ATOM 743 O O . TRP A 1 93 ? 22.426 -11.165 -43.114 1.00 39.94 93 TRP A O 1
ATOM 753 N N . HIS A 1 94 ? 21.369 -11.706 -45.013 1.00 31.91 94 HIS A N 1
ATOM 754 C CA . HIS A 1 94 ? 22.587 -11.814 -45.803 1.00 31.91 94 HIS A CA 1
ATOM 755 C C . HIS A 1 94 ? 23.151 -10.422 -46.113 1.00 31.91 94 HIS A C 1
ATOM 757 O O . HIS A 1 94 ? 22.660 -9.680 -46.964 1.00 31.91 94 HIS A O 1
ATOM 763 N N . LEU A 1 95 ? 24.243 -10.106 -45.421 1.00 35.28 95 LEU A N 1
ATOM 764 C CA . LEU A 1 95 ? 25.179 -9.037 -45.732 1.00 35.28 95 LEU A CA 1
ATOM 765 C C . LEU A 1 95 ? 25.746 -9.255 -47.145 1.00 35.28 95 LEU A C 1
ATOM 767 O O . LEU A 1 95 ? 26.610 -10.106 -47.362 1.00 35.28 95 LEU A O 1
ATOM 771 N N . GLY A 1 96 ? 25.251 -8.480 -48.111 1.00 30.48 96 GLY A N 1
ATOM 772 C CA . GLY A 1 96 ? 25.718 -8.469 -49.496 1.00 30.48 96 GLY A CA 1
ATOM 773 C C . GLY A 1 96 ? 27.162 -7.982 -49.613 1.00 30.48 96 GLY A C 1
ATOM 774 O O . GLY A 1 96 ? 27.422 -6.829 -49.952 1.00 30.48 96 GLY A O 1
ATOM 775 N N . ARG A 1 97 ? 28.119 -8.879 -49.368 1.00 33.91 97 ARG A N 1
ATOM 776 C CA . ARG A 1 97 ? 29.515 -8.738 -49.782 1.00 33.91 97 ARG A CA 1
ATOM 777 C C . ARG A 1 97 ? 29.546 -8.832 -51.309 1.00 33.91 97 ARG A C 1
ATOM 779 O O . ARG A 1 97 ? 29.610 -9.921 -51.864 1.00 33.91 97 ARG A O 1
ATOM 786 N N . SER A 1 98 ? 29.469 -7.692 -51.996 1.00 35.62 98 SER A N 1
ATOM 787 C CA . SER A 1 98 ? 29.723 -7.646 -53.439 1.00 35.62 98 SER A CA 1
ATOM 788 C C . SER A 1 98 ? 31.182 -8.011 -53.701 1.00 35.62 98 SER A C 1
ATOM 790 O O . SER A 1 98 ? 32.104 -7.236 -53.449 1.00 35.62 98 SER A O 1
ATOM 792 N N . GLU A 1 99 ? 31.376 -9.233 -54.178 1.00 35.75 99 GLU A N 1
ATOM 793 C CA . GLU A 1 99 ? 32.628 -9.760 -54.692 1.00 35.75 99 GLU A CA 1
ATOM 794 C C . GLU A 1 99 ? 33.051 -8.942 -55.916 1.00 35.75 99 GLU A C 1
ATOM 796 O O . GLU A 1 99 ? 32.406 -8.947 -56.966 1.00 35.75 99 GLU A O 1
ATOM 801 N N . ILE A 1 100 ? 34.155 -8.208 -55.779 1.00 41.22 100 ILE A N 1
ATOM 802 C CA . ILE A 1 100 ? 34.805 -7.541 -56.903 1.00 41.22 100 ILE A CA 1
ATOM 803 C C . ILE A 1 100 ? 35.377 -8.631 -57.809 1.00 41.22 100 ILE A C 1
ATOM 805 O O . ILE A 1 100 ? 36.410 -9.243 -57.537 1.00 41.22 100 ILE A O 1
ATOM 809 N N . LEU A 1 101 ? 34.649 -8.853 -58.898 1.00 36.09 101 LEU A N 1
ATOM 810 C CA . LEU A 1 101 ? 34.981 -9.660 -60.058 1.00 36.09 101 LEU A CA 1
ATOM 811 C C . LEU A 1 101 ? 36.432 -9.404 -60.521 1.00 36.09 101 LEU A C 1
ATOM 813 O O . LEU A 1 101 ? 36.724 -8.428 -61.216 1.00 36.09 101 LEU A O 1
ATOM 817 N N . GLN A 1 102 ? 37.350 -10.314 -60.185 1.00 38.28 102 GLN A N 1
ATOM 818 C CA . GLN A 1 102 ? 38.674 -10.396 -60.804 1.00 38.28 102 GLN A CA 1
ATOM 819 C C . GLN A 1 102 ? 38.527 -10.810 -62.274 1.00 38.28 102 GLN A C 1
ATOM 821 O O . GLN A 1 102 ? 38.550 -11.992 -62.622 1.00 38.28 102 GLN A O 1
ATOM 826 N N . LYS A 1 103 ? 38.411 -9.833 -63.175 1.00 32.09 103 LYS A N 1
ATOM 827 C CA . LYS A 1 103 ? 38.482 -10.084 -64.616 1.00 32.09 103 LYS A CA 1
ATOM 828 C C . LYS A 1 103 ? 39.945 -10.205 -65.052 1.00 32.09 103 LYS A C 1
ATOM 830 O O . LYS A 1 103 ? 40.585 -9.230 -65.436 1.00 32.09 103 LYS A O 1
ATOM 835 N N . LYS A 1 104 ? 40.470 -11.434 -65.003 1.00 36.31 104 LYS A N 1
ATOM 836 C CA . LYS A 1 104 ? 41.682 -11.850 -65.726 1.00 36.31 104 LYS A CA 1
ATOM 837 C C . LYS A 1 104 ? 41.470 -11.600 -67.222 1.00 36.31 104 LYS A C 1
ATOM 839 O O . LYS A 1 104 ? 40.651 -12.272 -67.846 1.00 36.31 104 LYS A O 1
ATOM 844 N N . HIS A 1 105 ? 42.204 -10.653 -67.806 1.00 33.50 105 HIS A N 1
ATOM 845 C CA . HIS A 1 105 ? 42.259 -10.523 -69.259 1.00 33.50 105 HIS A CA 1
ATOM 846 C C . HIS A 1 105 ? 43.270 -11.510 -69.847 1.00 33.50 105 HIS A C 1
ATOM 848 O O . HIS A 1 105 ? 44.454 -11.531 -69.520 1.00 33.50 105 HIS A O 1
ATOM 854 N N . VAL A 1 106 ? 42.699 -12.352 -70.699 1.00 36.84 106 VAL A N 1
ATOM 855 C CA . VAL A 1 106 ? 43.256 -13.436 -71.496 1.00 36.84 106 VAL A CA 1
ATOM 856 C C . VAL A 1 106 ? 44.390 -12.954 -72.405 1.00 36.84 106 VAL A C 1
ATOM 858 O O . VAL A 1 106 ? 44.242 -12.004 -73.172 1.00 36.84 106 VAL A O 1
ATOM 861 N N . THR A 1 107 ? 45.505 -13.678 -72.361 1.00 40.47 107 THR A N 1
ATOM 862 C CA . THR A 1 107 ? 46.566 -13.697 -73.370 1.00 40.47 107 THR A CA 1
ATOM 863 C C . THR A 1 107 ? 46.001 -14.161 -74.712 1.00 40.47 107 THR A C 1
ATOM 865 O O . THR A 1 107 ? 45.629 -15.324 -74.864 1.00 40.47 107 THR A O 1
ATOM 868 N N . ARG A 1 108 ? 45.976 -13.283 -75.723 1.00 37.28 108 ARG A N 1
ATOM 869 C CA . ARG A 1 108 ? 45.717 -13.687 -77.111 1.00 37.28 108 ARG A CA 1
ATOM 870 C C . ARG A 1 108 ? 47.042 -13.804 -77.858 1.00 37.28 108 ARG A C 1
ATOM 872 O O . ARG A 1 108 ? 47.634 -12.810 -78.262 1.00 37.28 108 ARG A O 1
ATOM 879 N N . LYS A 1 109 ? 47.497 -15.046 -78.025 1.00 42.19 109 LYS A N 1
ATOM 880 C CA . LYS A 1 109 ? 48.420 -15.432 -79.097 1.00 42.19 109 LYS A CA 1
ATOM 881 C C . LYS A 1 109 ? 47.646 -15.298 -80.413 1.00 42.19 109 LYS A C 1
ATOM 883 O O . LYS A 1 109 ? 46.559 -15.861 -80.514 1.00 42.19 109 LYS A O 1
ATOM 888 N N . SER A 1 110 ? 48.181 -14.562 -81.386 1.00 41.28 110 SER A N 1
ATOM 889 C CA . SER A 1 110 ? 47.705 -14.615 -82.771 1.00 41.28 110 SER A CA 1
ATOM 890 C C . SER A 1 110 ? 48.768 -15.297 -83.615 1.00 41.28 110 SER A C 1
ATOM 892 O O . SER A 1 110 ? 49.928 -14.893 -83.637 1.00 41.28 110 SER A O 1
ATOM 894 N N . THR A 1 111 ? 48.331 -16.383 -84.226 1.00 41.47 111 THR A N 1
ATOM 895 C CA . THR A 1 111 ? 49.022 -17.292 -85.129 1.00 41.47 111 THR A CA 1
ATOM 896 C C . THR A 1 111 ? 49.274 -16.634 -86.481 1.00 41.47 111 THR A C 1
ATOM 898 O O . THR A 1 111 ? 48.457 -15.840 -86.946 1.00 41.47 111 THR A O 1
ATOM 901 N N . GLY A 1 112 ? 50.406 -16.971 -87.100 1.00 38.28 112 GLY A N 1
ATOM 902 C CA . GLY A 1 112 ? 50.745 -16.543 -88.452 1.00 38.28 112 GLY A CA 1
ATOM 903 C C . GLY A 1 112 ? 49.880 -17.206 -89.524 1.00 38.28 112 GLY A C 1
ATOM 904 O O . GLY A 1 112 ? 49.334 -18.289 -89.321 1.00 38.28 112 GLY A O 1
ATOM 905 N N . SER A 1 113 ? 49.804 -16.546 -90.675 1.00 41.09 113 SER A N 1
ATOM 906 C CA . SER A 1 113 ? 49.471 -17.154 -91.959 1.00 41.09 113 SER A CA 1
ATOM 907 C C . SER A 1 113 ? 50.145 -16.318 -93.048 1.00 41.09 113 SER A C 1
ATOM 909 O O . SER A 1 113 ? 49.917 -15.116 -93.165 1.00 41.09 113 SER A O 1
ATOM 911 N N . TYR A 1 114 ? 51.072 -16.975 -93.733 1.00 45.97 114 TYR A N 1
ATOM 912 C CA . TYR A 1 114 ? 51.815 -16.561 -94.915 1.00 45.97 114 TYR A CA 1
ATOM 913 C C . TYR A 1 114 ? 51.262 -17.418 -96.048 1.00 45.97 114 TYR A C 1
ATOM 915 O O . TYR A 1 114 ? 51.267 -18.624 -95.837 1.00 45.97 114 TYR A O 1
ATOM 923 N N . GLU A 1 115 ? 50.831 -16.834 -97.174 1.00 46.97 115 GLU A N 1
ATOM 924 C CA . GLU A 1 115 ? 50.868 -17.438 -98.524 1.00 46.97 115 GLU A CA 1
ATOM 925 C C . GLU A 1 115 ? 50.724 -16.358 -99.622 1.00 46.97 115 GLU A C 1
ATOM 927 O O . GLU A 1 115 ? 49.927 -15.432 -99.469 1.00 46.97 115 GLU A O 1
ATOM 932 N N . GLY A 1 116 ? 51.480 -16.540 -100.719 1.00 41.84 116 GLY A N 1
ATOM 933 C CA . GLY A 1 116 ? 51.227 -16.060 -102.094 1.00 41.84 116 GLY A CA 1
ATOM 934 C C . GLY A 1 116 ? 51.519 -14.578 -102.344 1.00 41.84 116 GLY A C 1
ATOM 935 O O . GLY A 1 116 ? 50.730 -13.725 -101.963 1.00 41.84 116 GLY A O 1
ATOM 936 N N . GLU A 1 117 ? 52.658 -14.141 -102.888 1.00 42.06 117 GLU A N 1
ATOM 937 C CA . GLU A 1 117 ? 53.257 -14.436 -104.207 1.00 42.06 117 GLU A CA 1
ATOM 938 C C . GLU A 1 117 ? 52.308 -14.201 -105.395 1.00 42.06 117 GLU A C 1
ATOM 940 O O . GLU A 1 117 ? 51.685 -15.124 -105.906 1.00 42.06 117 GLU A O 1
ATOM 945 N N . GLU A 1 118 ? 52.264 -12.952 -105.871 1.00 49.06 118 GLU A N 1
ATOM 946 C CA . GLU A 1 118 ? 52.032 -12.648 -107.285 1.00 49.06 118 GLU A CA 1
ATOM 947 C C . GLU A 1 118 ? 53.053 -11.584 -107.718 1.00 49.06 118 GLU A C 1
ATOM 949 O O . GLU A 1 118 ? 53.074 -10.447 -107.236 1.00 49.06 118 GLU A O 1
ATOM 954 N N . GLU A 1 119 ? 53.984 -11.996 -108.574 1.00 46.47 119 GLU A N 1
ATOM 955 C CA . GLU A 1 119 ? 55.033 -11.150 -109.124 1.00 46.47 119 GLU A CA 1
ATOM 956 C C . GLU A 1 119 ? 54.422 -10.101 -110.060 1.00 46.47 119 GLU A C 1
ATOM 958 O O . GLU A 1 119 ? 53.952 -10.414 -111.149 1.00 46.47 119 GLU A O 1
ATOM 963 N N . THR A 1 120 ? 54.448 -8.826 -109.663 1.00 46.97 120 THR A N 1
ATOM 964 C CA . THR A 1 120 ? 54.142 -7.712 -110.573 1.00 46.97 120 THR A CA 1
ATOM 965 C C . THR A 1 120 ? 55.252 -6.662 -110.518 1.00 46.97 120 THR A C 1
ATOM 967 O O . THR A 1 120 ? 55.306 -5.824 -109.623 1.00 46.97 120 THR A O 1
ATOM 970 N N . SER A 1 121 ? 56.163 -6.736 -111.494 1.00 46.56 121 SER A N 1
ATOM 971 C CA . SER A 1 121 ? 56.949 -5.636 -112.080 1.00 46.56 121 SER A CA 1
ATOM 972 C C . SER A 1 121 ? 57.393 -4.499 -111.134 1.00 46.56 121 SER A C 1
ATOM 974 O O . SER A 1 121 ? 57.027 -3.331 -111.291 1.00 46.56 121 SER A O 1
ATOM 976 N N . MET A 1 122 ? 58.259 -4.832 -110.175 1.00 55.00 122 MET A N 1
ATOM 977 C CA . MET A 1 122 ? 59.026 -3.878 -109.372 1.00 55.00 122 MET A CA 1
ATOM 978 C C . MET A 1 122 ? 60.175 -3.280 -110.190 1.00 55.00 122 MET A C 1
ATOM 980 O O . MET A 1 122 ? 61.249 -3.871 -110.243 1.00 55.00 122 MET A O 1
ATOM 984 N N . THR A 1 123 ? 60.014 -2.099 -110.789 1.00 47.81 123 THR A N 1
ATOM 985 C CA . THR A 1 123 ? 61.172 -1.183 -110.937 1.00 47.81 123 THR A CA 1
ATOM 986 C C . THR A 1 123 ? 60.797 0.264 -111.248 1.00 47.81 123 THR A C 1
ATOM 988 O O . THR A 1 123 ? 61.508 1.154 -110.793 1.00 47.81 123 THR A O 1
ATOM 991 N N . ASP A 1 124 ? 59.645 0.533 -111.871 1.00 45.44 124 ASP A N 1
ATOM 992 C CA . ASP A 1 124 ? 59.259 1.914 -112.232 1.00 45.44 124 ASP A CA 1
ATOM 993 C C . ASP A 1 124 ? 58.277 2.599 -111.258 1.00 45.44 124 ASP A C 1
ATOM 995 O O . ASP A 1 124 ? 58.130 3.820 -111.250 1.00 45.44 124 ASP A O 1
ATOM 999 N N . VAL A 1 125 ? 57.672 1.841 -110.335 1.00 49.72 125 VAL A N 1
ATOM 1000 C CA . VAL A 1 125 ? 56.873 2.395 -109.219 1.00 49.72 125 VAL A CA 1
ATOM 1001 C C . VAL A 1 125 ? 57.766 2.753 -108.018 1.00 49.72 125 VAL A C 1
ATOM 1003 O O . VAL A 1 125 ? 57.447 3.642 -107.229 1.00 49.72 125 VAL A O 1
ATOM 1006 N N . PHE A 1 126 ? 58.950 2.138 -107.909 1.00 50.69 126 PHE A N 1
ATOM 1007 C CA . PHE A 1 126 ? 59.820 2.224 -106.729 1.00 50.69 126 PHE A CA 1
ATOM 1008 C C . PHE A 1 126 ? 60.434 3.618 -106.519 1.00 50.69 126 PHE A C 1
ATOM 1010 O O . PHE A 1 126 ? 60.606 4.049 -105.380 1.00 50.69 126 PHE A O 1
ATOM 1017 N N . PHE A 1 127 ? 60.720 4.372 -107.586 1.00 49.69 127 PHE A N 1
ATOM 1018 C CA . PHE A 1 127 ? 61.305 5.715 -107.469 1.00 49.69 127 PHE A CA 1
ATOM 1019 C C . PHE A 1 127 ? 60.272 6.827 -107.226 1.00 49.69 127 PHE A C 1
ATOM 1021 O O . PHE A 1 127 ? 60.602 7.823 -106.580 1.00 49.69 127 PHE A O 1
ATOM 1028 N N . GLN A 1 128 ? 59.010 6.643 -107.632 1.00 49.38 128 GLN A N 1
ATOM 1029 C CA . GLN A 1 128 ? 57.923 7.552 -107.240 1.00 49.38 128 GLN A CA 1
ATOM 1030 C C . GLN A 1 128 ? 57.378 7.226 -105.842 1.00 49.38 128 GLN A C 1
ATOM 1032 O O . GLN A 1 128 ? 57.063 8.137 -105.074 1.00 49.38 128 GLN A O 1
ATOM 1037 N N . GLN A 1 129 ? 57.344 5.945 -105.471 1.00 49.50 129 GLN A N 1
ATOM 1038 C CA . GLN A 1 129 ? 56.903 5.485 -104.158 1.00 49.50 129 GLN A CA 1
ATOM 1039 C C . GLN A 1 129 ? 57.943 5.783 -103.070 1.00 49.50 129 GLN A C 1
ATOM 1041 O O . GLN A 1 129 ? 57.569 6.205 -101.992 1.00 49.50 129 GLN A O 1
ATOM 1046 N N . LYS A 1 130 ? 59.255 5.718 -103.332 1.00 49.53 130 LYS A N 1
ATOM 1047 C CA . LYS A 1 130 ? 60.290 6.057 -102.329 1.00 49.53 130 LYS A CA 1
ATOM 1048 C C . LYS A 1 130 ? 60.358 7.553 -101.982 1.00 49.53 130 LYS A C 1
ATOM 1050 O O . LYS A 1 130 ? 60.724 7.894 -100.860 1.00 49.53 130 LYS A O 1
ATOM 1055 N N . LYS A 1 131 ? 59.970 8.442 -102.907 1.00 49.09 131 LYS A N 1
ATOM 1056 C CA . LYS A 1 131 ? 59.908 9.896 -102.665 1.00 49.09 131 LYS A CA 1
ATOM 1057 C C . LYS A 1 131 ? 58.598 10.312 -101.979 1.00 49.09 131 LYS A C 1
ATOM 1059 O O . LYS A 1 131 ? 58.649 11.086 -101.034 1.00 49.09 131 LYS A O 1
ATOM 1064 N N . LYS A 1 132 ? 57.461 9.708 -102.358 1.00 51.84 132 LYS A N 1
ATOM 1065 C CA . LYS A 1 132 ? 56.174 9.883 -101.655 1.00 51.84 132 LYS A CA 1
ATOM 1066 C C . LYS A 1 132 ? 56.159 9.210 -100.270 1.00 51.84 132 LYS A C 1
ATOM 1068 O O . LYS A 1 132 ? 55.681 9.801 -99.316 1.00 51.84 132 LYS A O 1
ATOM 1073 N N . ASN A 1 133 ? 56.780 8.040 -100.105 1.00 52.88 133 ASN A N 1
ATOM 1074 C CA . ASN A 1 133 ? 56.845 7.319 -98.825 1.00 52.88 133 ASN A CA 1
ATOM 1075 C C . ASN A 1 133 ? 57.843 7.922 -97.824 1.00 52.88 133 ASN A C 1
ATOM 1077 O O . ASN A 1 133 ? 57.717 7.663 -96.632 1.00 52.88 133 ASN A O 1
ATOM 1081 N N . GLY A 1 134 ? 58.839 8.693 -98.273 1.00 56.25 134 GLY A N 1
ATOM 1082 C CA . GLY A 1 134 ? 59.757 9.407 -97.379 1.00 56.25 134 GLY A CA 1
ATOM 1083 C C . GLY A 1 134 ? 59.068 10.573 -96.666 1.00 56.25 134 GLY A C 1
ATOM 1084 O O . GLY A 1 134 ? 59.200 10.708 -95.453 1.00 56.25 134 GLY A O 1
ATOM 1085 N N . GLU A 1 135 ? 58.277 11.360 -97.402 1.00 58.97 135 GLU A N 1
ATOM 1086 C CA . GLU A 1 135 ? 57.466 12.457 -96.855 1.00 58.97 135 GLU A CA 1
ATOM 1087 C C . GLU A 1 135 ? 56.272 11.924 -96.046 1.00 58.97 135 GLU A C 1
ATOM 1089 O O . GLU A 1 135 ? 56.115 12.305 -94.889 1.00 58.97 135 GLU A O 1
ATOM 1094 N N . THR A 1 136 ? 55.523 10.943 -96.567 1.00 66.00 136 THR A N 1
ATOM 1095 C CA . THR A 1 136 ? 54.430 10.282 -95.825 1.00 66.00 136 THR A CA 1
ATOM 1096 C C . THR A 1 136 ? 54.933 9.504 -94.599 1.00 66.00 136 THR A C 1
ATOM 1098 O O . THR A 1 136 ? 54.273 9.467 -93.566 1.00 66.00 136 THR A O 1
ATOM 1101 N N . GLY A 1 137 ? 56.124 8.898 -94.658 1.00 73.00 137 GLY A N 1
ATOM 1102 C CA . GLY A 1 137 ? 56.737 8.202 -93.522 1.00 73.00 137 GLY A CA 1
ATOM 1103 C C . GLY A 1 137 ? 57.231 9.150 -92.425 1.00 73.00 137 GLY A C 1
ATOM 1104 O O . GLY A 1 137 ? 57.098 8.841 -91.241 1.00 73.00 137 GLY A O 1
ATOM 1105 N N . MET A 1 138 ? 57.760 10.318 -92.804 1.00 73.56 138 MET A N 1
ATOM 1106 C CA . MET A 1 138 ? 58.126 11.389 -91.870 1.00 73.56 138 MET A CA 1
ATOM 1107 C C . MET A 1 138 ? 56.892 12.009 -91.205 1.00 73.56 138 MET A C 1
ATOM 1109 O O . MET A 1 138 ? 56.908 12.233 -89.996 1.00 73.56 138 MET A O 1
ATOM 1113 N N . GLU A 1 139 ? 55.820 12.233 -91.968 1.00 77.00 139 GLU A N 1
ATOM 1114 C CA . GLU A 1 139 ? 54.537 12.727 -91.462 1.00 77.00 139 GLU A CA 1
ATOM 1115 C C . GLU A 1 139 ? 53.908 11.738 -90.467 1.00 77.00 139 GLU A C 1
ATOM 1117 O O . GLU A 1 139 ? 53.564 12.126 -89.353 1.00 77.00 139 GLU A O 1
ATOM 1122 N N . ASN A 1 140 ? 53.893 10.440 -90.786 1.00 83.88 140 ASN A N 1
ATOM 1123 C CA . ASN A 1 140 ? 53.429 9.388 -89.873 1.00 83.88 140 ASN A CA 1
ATOM 1124 C C . ASN A 1 140 ? 54.279 9.289 -88.592 1.00 83.88 140 ASN A C 1
ATOM 1126 O O . ASN A 1 140 ? 53.747 9.091 -87.500 1.00 83.88 140 ASN A O 1
ATOM 1130 N N . LEU A 1 141 ? 55.606 9.434 -88.688 1.00 87.56 141 LEU A N 1
ATOM 1131 C CA . LEU A 1 141 ? 56.489 9.426 -87.515 1.00 87.56 141 LEU A CA 1
ATOM 1132 C C . LEU A 1 141 ? 56.248 10.648 -86.617 1.00 87.56 141 LEU A C 1
ATOM 1134 O O . LEU A 1 141 ? 56.309 10.541 -85.390 1.00 87.56 141 LEU A O 1
ATOM 1138 N N . GLN A 1 142 ? 55.991 11.806 -87.224 1.00 88.75 142 GLN A N 1
ATOM 1139 C CA . GLN A 1 142 ? 55.674 13.037 -86.511 1.00 88.75 142 GLN A CA 1
ATOM 1140 C C . GLN A 1 142 ? 54.308 12.942 -85.817 1.00 88.75 142 GLN A C 1
ATOM 1142 O O . GLN A 1 142 ? 54.229 13.223 -84.621 1.00 88.75 142 GLN A O 1
ATOM 1147 N N . GLN A 1 143 ? 53.281 12.440 -86.508 1.00 90.94 143 GLN A N 1
ATOM 1148 C CA . GLN A 1 143 ? 51.970 12.137 -85.922 1.00 90.94 143 GLN A CA 1
ATOM 1149 C C . GLN A 1 143 ? 52.103 11.171 -84.739 1.00 90.94 143 GLN A C 1
ATOM 1151 O O . GLN A 1 143 ? 51.619 11.459 -83.647 1.00 90.94 143 GLN A O 1
ATOM 1156 N N . LEU A 1 144 ? 52.870 10.086 -84.890 1.00 92.62 144 LEU A N 1
ATOM 1157 C CA . LEU A 1 144 ? 53.094 9.125 -83.809 1.00 92.62 144 LEU A CA 1
ATOM 1158 C C . LEU A 1 144 ? 53.803 9.758 -82.599 1.00 92.62 144 LEU A C 1
ATOM 1160 O O . LEU A 1 144 ? 53.506 9.411 -81.455 1.00 92.62 144 LEU A O 1
ATOM 1164 N N . ARG A 1 145 ? 54.735 10.699 -82.809 1.00 92.25 145 ARG A N 1
ATOM 1165 C CA . ARG A 1 145 ? 55.374 11.450 -81.711 1.00 92.25 145 ARG A CA 1
ATOM 1166 C C . ARG A 1 145 ? 54.392 12.371 -80.997 1.00 92.25 145 ARG A C 1
ATOM 1168 O O . ARG A 1 145 ? 54.435 12.460 -79.768 1.00 92.25 145 ARG A O 1
ATOM 1175 N N . GLU A 1 146 ? 53.536 13.058 -81.741 1.00 93.94 146 GLU A N 1
ATOM 1176 C CA . GLU A 1 146 ? 52.515 13.951 -81.193 1.00 93.94 146 GLU A CA 1
ATOM 1177 C C . GLU A 1 146 ? 51.464 13.170 -80.403 1.00 93.94 146 GLU A C 1
ATOM 1179 O O . GLU A 1 146 ? 51.180 13.516 -79.254 1.00 93.94 146 GLU A O 1
ATOM 1184 N N . GLU A 1 147 ? 50.987 12.052 -80.946 1.00 95.25 147 GLU A N 1
ATOM 1185 C CA . GLU A 1 147 ? 50.109 11.111 -80.255 1.00 95.25 147 GLU A CA 1
ATOM 1186 C C . GLU A 1 147 ? 50.773 10.540 -79.000 1.00 95.25 147 GLU A C 1
ATOM 1188 O O . GLU A 1 147 ? 50.171 10.531 -77.929 1.00 95.25 147 GLU A O 1
ATOM 1193 N N . ASN A 1 148 ? 52.044 10.131 -79.070 1.00 95.00 148 ASN A N 1
ATOM 1194 C CA . ASN A 1 148 ? 52.771 9.636 -77.901 1.00 95.00 148 ASN A CA 1
ATOM 1195 C C . ASN A 1 148 ? 52.921 10.723 -76.821 1.00 95.00 148 ASN A C 1
ATOM 1197 O O . ASN A 1 148 ? 52.795 10.440 -75.629 1.00 95.00 148 ASN A O 1
ATOM 1201 N N . SER A 1 149 ? 53.151 11.976 -77.225 1.00 96.38 149 SER A N 1
ATOM 1202 C CA . SER A 1 149 ? 53.179 13.134 -76.325 1.00 96.38 149 SER A CA 1
ATOM 1203 C C . SER A 1 149 ? 51.811 13.379 -75.679 1.00 96.38 149 SER A C 1
ATOM 1205 O O . SER A 1 149 ? 51.729 13.582 -74.463 1.00 96.38 149 SER A O 1
ATOM 1207 N N . LEU A 1 150 ? 50.727 13.296 -76.455 1.00 97.19 150 LEU A N 1
ATOM 1208 C CA . LEU A 1 150 ? 49.357 13.442 -75.968 1.00 97.19 150 LEU A CA 1
ATOM 1209 C C . LEU A 1 150 ? 48.976 12.320 -74.995 1.00 97.19 150 LEU A C 1
ATOM 1211 O O . LEU A 1 150 ? 48.496 12.606 -73.899 1.00 97.19 150 LEU A O 1
ATOM 1215 N N . LEU A 1 151 ? 49.262 11.064 -75.339 1.00 97.56 151 LEU A N 1
ATOM 1216 C CA . LEU A 1 151 ? 49.029 9.905 -74.478 1.00 97.56 151 LEU A CA 1
ATOM 1217 C C . LEU A 1 151 ? 49.793 10.032 -73.159 1.00 97.56 151 LEU A C 1
ATOM 1219 O O . LEU A 1 151 ? 49.226 9.807 -72.095 1.00 97.56 151 LEU A O 1
ATOM 1223 N N . ARG A 1 152 ? 51.055 10.480 -73.183 1.00 97.19 152 ARG A N 1
ATOM 1224 C CA . ARG A 1 152 ? 51.821 10.740 -71.950 1.00 97.19 152 ARG A CA 1
ATOM 1225 C C . ARG A 1 152 ? 51.186 11.825 -71.084 1.00 97.19 152 ARG A C 1
ATOM 1227 O O . ARG A 1 152 ? 51.201 11.695 -69.862 1.00 97.19 152 ARG A O 1
ATOM 1234 N N . LYS A 1 153 ? 50.641 12.891 -71.683 1.00 97.62 153 LYS A N 1
ATOM 1235 C CA . LYS A 1 153 ? 49.905 13.932 -70.943 1.00 97.62 153 LYS A CA 1
ATOM 1236 C C . LYS A 1 153 ? 48.623 13.370 -70.326 1.00 97.62 153 LYS A C 1
ATOM 1238 O O . LYS A 1 153 ? 48.370 13.628 -69.154 1.00 97.62 153 LYS A O 1
ATOM 1243 N N . GLN A 1 154 ? 47.866 12.569 -71.076 1.00 97.75 154 GLN A N 1
ATOM 1244 C CA . GLN A 1 154 ? 46.655 11.911 -70.577 1.00 97.75 154 GLN A CA 1
ATOM 1245 C C . GLN A 1 154 ? 46.966 10.948 -69.429 1.00 97.75 154 GLN A C 1
ATOM 1247 O O . GLN A 1 154 ? 46.305 11.013 -68.399 1.00 97.75 154 GLN A O 1
ATOM 1252 N N . VAL A 1 155 ? 48.010 10.122 -69.553 1.00 97.75 155 VAL A N 1
ATOM 1253 C CA . VAL A 1 155 ? 48.464 9.228 -68.477 1.00 97.75 155 VAL A CA 1
ATOM 1254 C C . VAL A 1 155 ? 48.830 10.029 -67.230 1.00 97.75 155 VAL A C 1
ATOM 1256 O O . VAL A 1 155 ? 48.347 9.703 -66.155 1.00 97.75 155 VAL A O 1
ATOM 1259 N N . LYS A 1 156 ? 49.609 11.112 -67.358 1.00 97.56 156 LYS A N 1
ATOM 1260 C CA . LYS A 1 156 ? 49.962 11.970 -66.211 1.00 97.56 156 LYS A CA 1
ATOM 1261 C C . LYS A 1 156 ? 48.734 12.573 -65.529 1.00 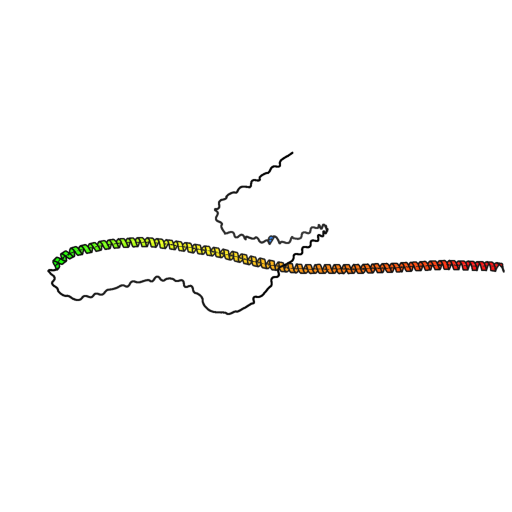97.56 156 LYS A C 1
ATOM 1263 O O . LYS A 1 156 ? 48.673 12.595 -64.304 1.00 97.56 156 LYS A O 1
ATOM 1268 N N . GLU A 1 157 ? 47.763 13.053 -66.302 1.00 97.69 157 GLU A N 1
ATOM 1269 C CA . GLU A 1 157 ? 46.534 13.621 -65.746 1.00 97.69 157 GLU A CA 1
ATOM 1270 C C . GLU A 1 157 ? 45.660 12.551 -65.079 1.00 97.69 157 GLU A C 1
ATOM 1272 O O . GLU A 1 157 ? 45.133 12.788 -63.994 1.00 97.69 157 GLU A O 1
ATOM 1277 N N . LEU A 1 158 ? 45.551 11.358 -65.669 1.00 97.75 158 LEU A N 1
ATOM 1278 C CA . LEU A 1 158 ? 44.859 10.222 -65.057 1.00 97.75 158 LEU A CA 1
ATOM 1279 C C . LEU A 1 158 ? 45.539 9.780 -63.759 1.00 97.75 158 LEU A C 1
ATOM 1281 O O . LEU A 1 158 ? 44.849 9.566 -62.767 1.00 97.75 158 LEU A O 1
ATOM 1285 N N . THR A 1 159 ? 46.872 9.708 -63.725 1.00 97.50 159 THR A N 1
ATOM 1286 C CA . THR A 1 159 ? 47.628 9.423 -62.498 1.00 97.50 159 THR A CA 1
ATOM 1287 C C . THR A 1 159 ? 47.344 10.479 -61.432 1.00 97.50 159 THR A C 1
ATOM 1289 O O . THR A 1 159 ? 46.976 10.129 -60.314 1.00 97.50 159 THR A O 1
ATOM 1292 N N . ARG A 1 160 ? 47.407 11.770 -61.784 1.00 98.06 160 ARG A N 1
ATOM 1293 C CA . ARG A 1 160 ? 47.118 12.872 -60.856 1.00 98.06 160 ARG A CA 1
ATOM 1294 C C . ARG A 1 160 ? 45.694 12.792 -60.290 1.00 98.06 160 ARG A C 1
ATOM 1296 O O . ARG A 1 160 ? 45.507 12.983 -59.091 1.00 98.06 160 ARG A O 1
ATOM 1303 N N . ARG A 1 161 ? 44.696 12.498 -61.134 1.00 98.06 161 ARG A N 1
ATOM 1304 C CA . ARG A 1 161 ? 43.298 12.296 -60.708 1.00 98.06 161 ARG A CA 1
ATOM 1305 C C . ARG A 1 161 ? 43.152 11.072 -59.802 1.00 98.06 161 ARG A C 1
ATOM 1307 O O . ARG A 1 161 ? 42.554 11.166 -58.736 1.00 98.06 161 ARG A O 1
ATOM 1314 N N . SER A 1 162 ? 43.778 9.956 -60.167 1.00 97.94 162 SER A N 1
ATOM 1315 C CA . SER A 1 162 ? 43.785 8.733 -59.359 1.00 97.94 162 SER A CA 1
ATOM 1316 C C . SER A 1 162 ? 44.399 8.960 -57.976 1.00 97.94 162 SER A C 1
ATOM 1318 O O . SER A 1 162 ? 43.913 8.410 -56.991 1.00 97.94 162 SER A O 1
ATOM 1320 N N . GLU A 1 163 ? 45.452 9.771 -57.866 1.00 98.00 163 GLU A N 1
ATOM 1321 C CA . GLU A 1 163 ? 46.065 10.133 -56.583 1.00 98.00 163 GLU A CA 1
ATOM 1322 C C . GLU A 1 163 ? 45.156 11.031 -55.732 1.00 98.00 163 GLU A C 1
ATOM 1324 O O . GLU A 1 163 ? 45.102 10.877 -54.508 1.00 98.00 163 GLU A O 1
ATOM 1329 N N . THR A 1 164 ? 44.430 11.976 -56.343 1.00 98.19 164 THR A N 1
ATOM 1330 C CA . THR A 1 164 ? 43.438 12.786 -55.616 1.00 98.19 164 THR A CA 1
ATOM 1331 C C . THR A 1 164 ? 42.269 11.939 -55.130 1.00 98.19 164 THR A C 1
ATOM 1333 O O . THR A 1 164 ? 41.893 12.053 -53.964 1.00 98.19 164 THR A O 1
ATOM 1336 N N . ASP A 1 165 ? 41.764 11.038 -55.971 1.00 98.19 165 ASP A N 1
ATOM 1337 C CA . ASP A 1 165 ? 40.668 10.139 -55.611 1.00 98.19 165 ASP A CA 1
ATOM 1338 C C . ASP A 1 165 ? 41.110 9.163 -54.517 1.00 98.19 165 ASP A C 1
ATOM 1340 O O . ASP A 1 165 ? 40.407 8.991 -53.526 1.00 98.19 165 ASP A O 1
ATOM 1344 N N . SER A 1 166 ? 42.327 8.614 -54.615 1.00 98.44 166 SER A N 1
ATOM 1345 C CA . SER A 1 166 ? 42.899 7.735 -53.585 1.00 98.44 166 SER A CA 1
ATOM 1346 C C . SER A 1 166 ? 43.015 8.431 -52.228 1.00 98.44 166 SER A C 1
ATOM 1348 O O . SER A 1 166 ? 42.720 7.825 -51.200 1.00 98.44 166 SER A O 1
ATOM 1350 N N . ARG A 1 167 ? 43.423 9.707 -52.199 1.00 98.44 167 ARG A N 1
ATOM 1351 C CA . ARG A 1 167 ? 43.465 10.495 -50.956 1.00 98.44 167 ARG A CA 1
ATOM 1352 C C . ARG A 1 167 ? 42.070 10.750 -50.396 1.00 98.44 167 ARG A C 1
ATOM 1354 O O . ARG A 1 167 ? 41.871 10.594 -49.197 1.00 98.44 167 ARG A O 1
ATOM 1361 N N . ARG A 1 168 ? 41.107 11.093 -51.254 1.00 98.44 168 ARG A N 1
ATOM 1362 C CA . ARG A 1 168 ? 39.715 11.312 -50.844 1.00 98.44 168 ARG A CA 1
ATOM 1363 C C . ARG A 1 168 ? 39.087 10.042 -50.273 1.00 98.44 168 ARG A C 1
ATOM 1365 O O . ARG A 1 168 ? 38.448 10.110 -49.233 1.00 98.44 168 ARG A O 1
ATOM 1372 N N . ILE A 1 169 ? 39.297 8.897 -50.922 1.00 98.56 169 ILE A N 1
ATOM 1373 C CA . ILE A 1 169 ? 38.796 7.598 -50.458 1.00 98.56 169 ILE A CA 1
ATOM 1374 C C . ILE A 1 169 ? 39.377 7.264 -49.082 1.00 98.56 169 ILE A C 1
ATOM 1376 O O . ILE A 1 169 ? 38.618 6.899 -48.189 1.00 98.56 169 ILE A O 1
ATOM 1380 N N . LYS A 1 170 ? 40.692 7.433 -48.880 1.00 98.44 170 LYS A N 1
ATOM 1381 C CA . LYS A 1 170 ? 41.320 7.219 -47.565 1.00 98.44 170 LYS A CA 1
ATOM 1382 C C . LYS A 1 170 ? 40.700 8.103 -46.485 1.00 98.44 170 LYS A C 1
ATOM 1384 O O . LYS A 1 170 ? 40.248 7.576 -45.478 1.00 98.44 170 LYS A O 1
ATOM 1389 N N . HIS A 1 171 ? 40.593 9.405 -46.741 1.00 98.50 171 HIS A N 1
ATOM 1390 C CA . HIS A 1 171 ? 40.013 10.348 -45.787 1.00 98.50 171 HIS A CA 1
ATOM 1391 C C . HIS A 1 171 ? 38.561 9.998 -45.424 1.00 98.50 171 HIS A C 1
ATOM 1393 O O . HIS A 1 171 ? 38.240 9.893 -44.248 1.00 98.50 171 HIS A O 1
ATOM 1399 N N . LEU A 1 172 ? 37.705 9.723 -46.415 1.00 98.56 172 LEU A N 1
ATOM 1400 C CA . LEU A 1 172 ? 36.314 9.322 -46.166 1.00 98.56 172 LEU A CA 1
ATOM 1401 C C . LEU A 1 172 ? 36.208 7.986 -45.416 1.00 98.56 172 LEU A C 1
ATOM 1403 O O . LEU A 1 172 ? 35.275 7.782 -44.648 1.00 98.56 172 LEU A O 1
ATOM 1407 N N . THR A 1 173 ? 37.154 7.070 -45.635 1.00 98.00 173 THR A N 1
ATOM 1408 C CA . THR A 1 173 ? 37.192 5.780 -44.932 1.00 98.00 173 THR A CA 1
ATOM 1409 C C . THR A 1 173 ? 37.572 5.969 -43.462 1.00 98.00 173 THR A C 1
ATOM 1411 O O . THR A 1 173 ? 36.964 5.354 -42.590 1.00 98.00 173 THR A O 1
ATOM 1414 N N . GLU A 1 174 ? 38.542 6.843 -43.180 1.00 98.31 174 GLU A N 1
ATOM 1415 C CA . GLU A 1 174 ? 38.915 7.238 -41.817 1.00 98.31 174 GLU A CA 1
ATOM 1416 C C . GLU A 1 174 ? 37.753 7.949 -41.109 1.00 98.31 174 GLU A C 1
ATOM 1418 O O . GLU A 1 174 ? 37.431 7.591 -39.981 1.00 98.31 174 GLU A O 1
ATOM 1423 N N . GLU A 1 175 ? 37.072 8.886 -41.779 1.00 98.44 175 GLU A N 1
ATOM 1424 C CA . GLU A 1 175 ? 35.882 9.561 -41.238 1.00 98.44 175 GLU A CA 1
ATOM 1425 C C . GLU A 1 175 ? 34.721 8.600 -40.957 1.00 98.44 175 GLU A C 1
ATOM 1427 O O . GLU A 1 175 ? 34.025 8.742 -39.954 1.00 98.44 175 GLU A O 1
ATOM 1432 N N . LEU A 1 176 ? 34.494 7.609 -41.824 1.00 98.50 176 LEU A N 1
ATOM 1433 C CA . LEU A 1 176 ? 33.480 6.584 -41.582 1.00 98.50 176 LEU A CA 1
ATOM 1434 C C . LEU A 1 176 ? 33.854 5.746 -40.358 1.00 98.50 176 LEU A C 1
ATOM 1436 O O . LEU A 1 176 ? 33.008 5.503 -39.502 1.00 98.50 176 LEU A O 1
ATOM 1440 N N . HIS A 1 177 ? 35.119 5.340 -40.241 1.00 98.44 177 HIS A N 1
ATOM 1441 C CA . HIS A 1 177 ? 35.577 4.546 -39.107 1.00 98.44 177 HIS A CA 1
ATOM 1442 C C . HIS A 1 177 ? 35.472 5.307 -37.778 1.00 98.44 177 HIS A C 1
ATOM 1444 O O . HIS A 1 177 ? 35.009 4.741 -36.788 1.00 98.44 177 HIS A O 1
ATOM 1450 N N . THR A 1 178 ? 35.838 6.594 -37.747 1.00 98.50 178 THR A N 1
ATOM 1451 C CA . THR A 1 178 ? 35.702 7.416 -36.535 1.00 98.50 178 THR A CA 1
ATOM 1452 C C . THR A 1 178 ? 34.244 7.614 -36.142 1.00 98.50 178 THR A C 1
ATOM 1454 O O . THR A 1 178 ? 33.925 7.483 -34.962 1.00 98.50 178 THR A O 1
ATOM 1457 N N . LYS A 1 179 ? 33.350 7.858 -37.110 1.00 98.31 179 LYS A N 1
ATOM 1458 C CA . LYS A 1 179 ? 31.906 7.942 -36.852 1.00 98.31 179 LYS A CA 1
ATOM 1459 C C . LYS A 1 179 ? 31.332 6.628 -36.344 1.00 98.31 179 LYS A C 1
ATOM 1461 O O . LYS A 1 179 ? 30.642 6.637 -35.337 1.00 98.31 179 LYS A O 1
ATOM 1466 N N . SER A 1 180 ? 31.683 5.507 -36.968 1.00 98.44 180 SER A N 1
ATOM 1467 C CA . SER A 1 180 ? 31.233 4.182 -36.533 1.00 98.44 180 SER A CA 1
ATOM 1468 C C . SER A 1 180 ? 31.637 3.887 -35.086 1.00 98.44 180 SER A C 1
ATOM 1470 O O . SER A 1 180 ? 30.833 3.359 -34.327 1.00 98.44 180 SER A O 1
ATOM 1472 N N . LEU A 1 181 ? 32.859 4.252 -34.687 1.00 98.50 181 LEU A N 1
ATOM 1473 C CA . LEU A 1 181 ? 33.333 4.067 -33.315 1.00 98.50 181 LEU A CA 1
ATOM 1474 C C . LEU A 1 181 ? 32.652 5.022 -32.320 1.00 98.50 181 LEU A C 1
ATOM 1476 O O . LEU A 1 181 ? 32.516 4.697 -31.143 1.00 98.50 181 LEU A O 1
ATOM 1480 N N . GLN A 1 182 ? 32.269 6.218 -32.766 1.00 98.50 182 GLN A N 1
ATOM 1481 C CA . GLN A 1 182 ? 31.522 7.168 -31.945 1.00 98.50 182 GLN A CA 1
ATOM 1482 C C . GLN A 1 182 ? 30.081 6.693 -31.726 1.00 98.50 182 GLN A C 1
ATOM 1484 O O . G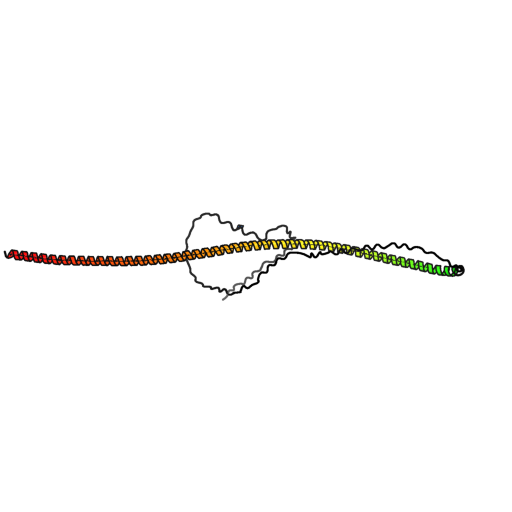LN A 1 182 ? 29.624 6.666 -30.589 1.00 98.50 182 GLN A O 1
ATOM 1489 N N . GLU A 1 183 ? 29.402 6.254 -32.786 1.00 98.31 183 GLU A N 1
ATOM 1490 C CA . GLU A 1 183 ? 28.042 5.709 -32.721 1.00 98.31 183 GLU A CA 1
ATOM 1491 C C . GLU A 1 183 ? 27.974 4.463 -31.827 1.00 98.31 183 GLU A C 1
ATOM 1493 O O . GLU A 1 183 ? 27.044 4.325 -31.039 1.00 98.31 183 GLU A O 1
ATOM 1498 N N . GLU A 1 184 ? 28.980 3.581 -31.887 1.00 98.44 184 GLU A N 1
ATOM 1499 C CA . GLU A 1 184 ? 29.061 2.415 -30.999 1.00 98.44 184 GLU A CA 1
ATOM 1500 C C . GLU A 1 184 ? 29.176 2.820 -29.521 1.00 98.44 184 GLU A C 1
ATOM 1502 O O . GLU A 1 184 ? 28.498 2.242 -28.672 1.00 98.44 184 GLU A O 1
ATOM 1507 N N . ARG A 1 185 ? 29.982 3.842 -29.202 1.00 98.44 185 ARG A N 1
ATOM 1508 C CA . ARG A 1 185 ? 30.086 4.360 -27.828 1.00 98.44 185 ARG A CA 1
ATOM 1509 C C . ARG A 1 185 ? 28.788 4.994 -27.352 1.00 98.44 185 ARG A C 1
ATOM 1511 O O . ARG A 1 185 ? 28.334 4.692 -26.257 1.00 98.44 185 ARG A O 1
ATOM 1518 N N . GLU A 1 186 ? 28.176 5.837 -28.176 1.00 98.38 186 GLU A N 1
ATOM 1519 C CA . GLU A 1 186 ? 26.903 6.479 -27.837 1.00 98.38 186 GLU A CA 1
ATOM 1520 C C . GLU A 1 186 ? 25.793 5.441 -27.629 1.00 98.38 186 GLU A C 1
ATOM 1522 O O . GLU A 1 186 ? 24.994 5.572 -26.702 1.00 98.38 186 GLU A O 1
ATOM 1527 N N . ALA A 1 187 ? 25.770 4.374 -28.435 1.00 98.50 187 ALA A N 1
ATOM 1528 C CA . ALA A 1 187 ? 24.846 3.260 -28.250 1.00 98.50 187 ALA A CA 1
ATOM 1529 C C . ALA A 1 187 ? 25.074 2.536 -26.912 1.00 98.50 187 ALA A C 1
ATOM 1531 O O . ALA A 1 187 ? 24.104 2.242 -26.214 1.00 98.50 187 ALA A O 1
ATOM 1532 N N . GLN A 1 188 ? 26.333 2.300 -26.525 1.00 98.69 188 GLN A N 1
ATOM 1533 C CA . GLN A 1 188 ? 26.680 1.695 -25.232 1.00 98.69 188 GLN A CA 1
ATOM 1534 C C . GLN A 1 188 ? 26.275 2.585 -24.046 1.00 98.69 188 GLN A C 1
ATOM 1536 O O . GLN A 1 188 ? 25.707 2.090 -23.072 1.00 98.69 188 GLN A O 1
ATOM 1541 N N . ASP A 1 189 ? 26.505 3.898 -24.131 1.00 98.50 189 ASP A N 1
ATOM 1542 C CA . ASP A 1 189 ? 26.107 4.849 -23.085 1.00 98.50 189 ASP A CA 1
ATOM 1543 C C . ASP A 1 189 ? 24.578 4.907 -22.933 1.00 98.50 189 ASP A C 1
ATOM 1545 O O . ASP A 1 189 ? 24.049 4.909 -21.816 1.00 98.50 189 ASP A O 1
ATOM 1549 N N . LEU A 1 190 ? 23.850 4.908 -24.055 1.00 98.75 190 LEU A N 1
ATOM 1550 C CA . LEU A 1 190 ? 22.387 4.836 -24.070 1.00 98.75 190 LEU A CA 1
ATOM 1551 C C . LEU A 1 190 ? 21.877 3.534 -23.454 1.00 98.75 190 LEU A C 1
ATOM 1553 O O . LEU A 1 190 ? 20.943 3.570 -22.653 1.00 98.75 190 LEU A O 1
ATOM 1557 N N . GLU A 1 191 ? 22.500 2.402 -23.768 1.00 98.50 191 GLU A N 1
ATOM 1558 C CA . GLU A 1 191 ? 22.145 1.115 -23.175 1.00 98.50 191 GLU A CA 1
ATOM 1559 C C . GLU A 1 191 ? 22.357 1.118 -21.653 1.00 98.50 191 GLU A C 1
ATOM 1561 O O . GLU A 1 191 ? 21.466 0.711 -20.906 1.00 98.50 191 GLU A O 1
ATOM 1566 N N . ALA A 1 192 ? 23.479 1.659 -21.170 1.00 98.62 192 ALA A N 1
ATOM 1567 C CA . ALA A 1 192 ? 23.746 1.785 -19.738 1.00 98.62 192 ALA A CA 1
ATOM 1568 C C . ALA A 1 192 ? 22.710 2.677 -19.026 1.00 98.62 192 ALA A C 1
ATOM 1570 O O . ALA A 1 192 ? 22.243 2.352 -17.928 1.00 98.62 192 ALA A O 1
ATOM 1571 N N . MET A 1 193 ? 22.303 3.783 -19.657 1.00 98.62 193 MET A N 1
ATOM 1572 C CA . MET A 1 193 ? 21.235 4.640 -19.137 1.00 98.62 193 MET A CA 1
ATOM 1573 C C . MET A 1 193 ? 19.888 3.909 -19.084 1.00 98.62 193 MET A C 1
ATOM 1575 O O . MET A 1 193 ? 19.192 4.003 -18.071 1.00 98.62 193 MET A O 1
ATOM 1579 N N . VAL A 1 194 ? 19.534 3.150 -20.126 1.00 98.75 194 VAL A N 1
ATOM 1580 C CA . VAL A 1 194 ? 18.300 2.350 -20.162 1.00 98.75 194 VAL A CA 1
ATOM 1581 C C . VAL A 1 194 ? 18.302 1.306 -19.048 1.00 98.75 194 VAL A C 1
ATOM 1583 O O . VAL A 1 194 ? 17.357 1.267 -18.263 1.00 98.75 194 VAL A O 1
ATOM 1586 N N . GLN A 1 195 ? 19.385 0.539 -18.895 1.00 98.75 195 GLN A N 1
ATOM 1587 C CA . GLN A 1 195 ? 19.511 -0.458 -17.827 1.00 98.75 195 GLN A CA 1
ATOM 1588 C C . GLN A 1 195 ? 19.357 0.170 -16.432 1.00 98.75 195 GLN A C 1
ATOM 1590 O O . GLN A 1 195 ? 18.691 -0.389 -15.559 1.00 98.75 195 GLN A O 1
ATOM 1595 N N . SER A 1 196 ? 19.932 1.356 -16.211 1.00 98.50 196 SER A N 1
ATOM 1596 C CA . SER A 1 196 ? 19.790 2.095 -14.949 1.00 98.50 196 SER A CA 1
ATOM 1597 C C . SER A 1 196 ? 18.337 2.507 -14.674 1.00 98.50 196 SER A C 1
ATOM 1599 O O . SER A 1 196 ? 17.824 2.317 -13.565 1.00 98.50 196 SER A O 1
ATOM 1601 N N . VAL A 1 197 ? 17.634 3.020 -15.691 1.00 98.75 197 VAL A N 1
ATOM 1602 C CA . VAL A 1 197 ? 16.211 3.382 -15.585 1.00 98.75 197 VAL A CA 1
ATOM 1603 C C . VAL A 1 197 ? 15.347 2.147 -15.323 1.00 98.75 197 VAL A C 1
ATOM 1605 O O . VAL A 1 197 ? 14.475 2.191 -14.455 1.00 98.75 197 VAL A O 1
ATOM 1608 N N . GLU A 1 198 ? 15.607 1.034 -16.007 1.00 98.62 198 GLU A N 1
ATOM 1609 C CA . GLU A 1 198 ? 14.901 -0.233 -15.797 1.00 98.62 198 GLU A CA 1
ATOM 1610 C C . GLU A 1 198 ? 15.061 -0.742 -14.361 1.00 98.62 198 GLU A C 1
ATOM 1612 O O . GLU A 1 198 ? 14.073 -1.086 -13.706 1.00 98.62 198 GLU A O 1
ATOM 1617 N N . GLN A 1 199 ? 16.285 -0.730 -13.827 1.00 98.69 199 GLN A N 1
ATOM 1618 C CA . GLN A 1 199 ? 16.552 -1.109 -12.437 1.00 98.69 199 GLN A CA 1
ATOM 1619 C C . GLN A 1 199 ? 15.823 -0.190 -11.449 1.00 98.69 199 GLN A C 1
ATOM 1621 O O . GLN A 1 199 ? 15.235 -0.661 -10.470 1.00 98.69 199 GLN A O 1
ATOM 1626 N N . ASN A 1 200 ? 15.820 1.123 -11.701 1.00 98.50 200 ASN A N 1
ATOM 1627 C CA . ASN A 1 200 ? 15.105 2.078 -10.859 1.00 98.50 200 ASN A CA 1
ATOM 1628 C C . ASN A 1 200 ? 13.594 1.813 -10.864 1.00 98.50 200 ASN A C 1
ATOM 1630 O O . ASN A 1 200 ? 12.970 1.775 -9.801 1.00 98.50 200 ASN A O 1
ATOM 1634 N N . LEU A 1 201 ? 13.024 1.558 -12.042 1.00 98.75 201 LEU A N 1
ATOM 1635 C CA . LEU A 1 201 ? 11.610 1.245 -12.193 1.00 98.75 201 LEU A CA 1
ATOM 1636 C C . LEU A 1 201 ? 11.244 -0.041 -11.442 1.00 98.75 201 LEU A C 1
ATOM 1638 O O . LEU A 1 201 ? 10.278 -0.048 -10.682 1.00 98.75 201 LEU A O 1
ATOM 1642 N N . GLN A 1 202 ? 12.055 -1.096 -11.554 1.00 98.69 202 GLN A N 1
ATOM 1643 C CA . GLN A 1 202 ? 11.858 -2.335 -10.793 1.00 98.69 202 GLN A CA 1
ATOM 1644 C C . GLN A 1 202 ? 11.880 -2.094 -9.275 1.00 98.69 202 GLN A C 1
ATOM 1646 O O . GLN A 1 202 ? 11.037 -2.622 -8.541 1.00 98.69 202 GLN A O 1
ATOM 1651 N N . LEU A 1 203 ? 12.814 -1.271 -8.783 1.00 98.75 203 LEU A N 1
ATOM 1652 C CA . LEU A 1 203 ? 12.869 -0.890 -7.370 1.00 98.75 203 LEU A CA 1
ATOM 1653 C C . LEU A 1 203 ? 11.636 -0.085 -6.947 1.00 98.75 203 LEU A C 1
ATOM 1655 O O . LEU A 1 203 ? 11.101 -0.324 -5.861 1.00 98.75 203 LEU A O 1
ATOM 1659 N N . MET A 1 204 ? 11.170 0.837 -7.789 1.00 98.69 204 MET A N 1
ATOM 1660 C CA . MET A 1 204 ? 9.960 1.620 -7.549 1.00 98.69 204 MET A CA 1
ATOM 1661 C C . MET A 1 204 ? 8.733 0.712 -7.450 1.00 98.69 204 MET A C 1
ATOM 1663 O O . MET A 1 204 ? 7.999 0.802 -6.468 1.00 98.69 204 MET A O 1
ATOM 1667 N N . THR A 1 205 ? 8.562 -0.225 -8.383 1.00 98.62 205 THR A N 1
ATOM 1668 C CA . THR A 1 205 ? 7.480 -1.217 -8.347 1.00 98.62 205 THR A CA 1
ATOM 1669 C C . THR A 1 205 ? 7.556 -2.072 -7.085 1.00 98.62 205 THR A C 1
ATOM 1671 O O . THR A 1 205 ? 6.556 -2.244 -6.392 1.00 98.62 205 THR A O 1
ATOM 1674 N N . LYS A 1 206 ? 8.747 -2.553 -6.709 1.00 98.75 206 LYS A N 1
ATOM 1675 C CA . LYS A 1 206 ? 8.929 -3.336 -5.477 1.00 98.75 206 LYS A CA 1
ATOM 1676 C C . LYS A 1 206 ? 8.552 -2.539 -4.225 1.00 98.75 206 LYS A C 1
ATOM 1678 O O . LYS A 1 206 ? 7.909 -3.077 -3.321 1.00 98.75 206 LYS A O 1
ATOM 1683 N N . ARG A 1 207 ? 8.950 -1.265 -4.153 1.00 98.75 207 ARG A N 1
ATOM 1684 C CA . ARG A 1 207 ? 8.597 -0.362 -3.045 1.00 98.75 207 ARG A CA 1
ATOM 1685 C C . ARG A 1 207 ? 7.095 -0.085 -3.009 1.00 98.75 207 ARG A C 1
ATOM 1687 O O . ARG A 1 207 ? 6.517 -0.156 -1.928 1.00 98.75 207 ARG A O 1
ATOM 1694 N N . ALA A 1 208 ? 6.474 0.155 -4.163 1.00 98.75 208 ALA A N 1
ATOM 1695 C CA . ALA A 1 208 ? 5.036 0.371 -4.287 1.00 98.75 208 ALA A CA 1
ATOM 1696 C C . ALA A 1 208 ? 4.245 -0.847 -3.788 1.00 98.75 208 ALA A C 1
ATOM 1698 O O . ALA A 1 208 ? 3.445 -0.709 -2.870 1.00 98.75 208 ALA A O 1
ATOM 1699 N N . VAL A 1 209 ? 4.566 -2.053 -4.265 1.00 98.69 209 VAL A N 1
ATOM 1700 C CA . VAL A 1 209 ? 3.901 -3.297 -3.831 1.00 98.69 209 VAL A CA 1
ATOM 1701 C C . VAL A 1 209 ? 4.059 -3.530 -2.324 1.00 98.69 209 VAL A C 1
ATOM 1703 O O . VAL A 1 209 ? 3.114 -3.928 -1.639 1.00 98.69 209 VAL A O 1
ATOM 1706 N N . LYS A 1 210 ? 5.246 -3.257 -1.761 1.00 98.75 210 LYS A N 1
ATOM 1707 C CA . LYS A 1 210 ? 5.458 -3.358 -0.308 1.00 98.75 210 LYS A CA 1
ATOM 1708 C C . LYS A 1 210 ? 4.584 -2.356 0.453 1.00 98.75 210 LYS A C 1
ATOM 1710 O O . LYS A 1 210 ? 3.992 -2.725 1.465 1.00 98.75 210 LYS A O 1
ATOM 1715 N N . ALA A 1 211 ? 4.499 -1.114 -0.023 1.00 98.69 211 ALA A N 1
ATOM 1716 C CA . ALA A 1 211 ? 3.653 -0.088 0.577 1.00 98.69 211 ALA A CA 1
ATOM 1717 C C . ALA A 1 211 ? 2.164 -0.462 0.492 1.00 98.69 211 ALA A C 1
ATOM 1719 O O . ALA A 1 211 ? 1.462 -0.374 1.495 1.00 98.69 211 ALA A O 1
ATOM 1720 N N . GLU A 1 212 ? 1.699 -0.960 -0.654 1.00 98.56 212 GLU A N 1
ATOM 1721 C CA . GLU A 1 212 ? 0.329 -1.447 -0.850 1.00 98.56 212 GLU A CA 1
ATOM 1722 C C . GLU A 1 212 ? -0.019 -2.587 0.114 1.00 98.56 212 GLU A C 1
ATOM 1724 O O . GLU A 1 212 ? -1.072 -2.555 0.753 1.00 98.56 212 GLU A O 1
ATOM 1729 N N . SER A 1 213 ? 0.884 -3.558 0.294 1.00 98.62 213 SER A N 1
ATOM 1730 C CA . SER A 1 213 ? 0.697 -4.647 1.261 1.00 98.62 213 SER A CA 1
ATOM 1731 C C . SER A 1 213 ? 0.584 -4.127 2.697 1.00 98.62 213 SER A C 1
ATOM 1733 O O . SER A 1 213 ? -0.301 -4.553 3.442 1.00 98.62 213 SER A O 1
ATOM 1735 N N . SER A 1 214 ? 1.443 -3.181 3.087 1.00 98.69 214 SER A N 1
ATOM 1736 C CA . SER A 1 214 ? 1.372 -2.548 4.408 1.00 98.69 214 SER A CA 1
ATOM 1737 C C . SER A 1 214 ? 0.063 -1.783 4.603 1.00 98.69 214 SER A C 1
ATOM 1739 O O . SER A 1 214 ? -0.573 -1.920 5.644 1.00 98.69 214 SER A O 1
ATOM 1741 N N . ILE A 1 215 ? -0.386 -1.028 3.595 1.00 98.75 215 ILE A N 1
ATOM 1742 C CA . ILE A 1 215 ? -1.665 -0.307 3.632 1.00 98.75 215 ILE A CA 1
ATOM 1743 C C . ILE A 1 215 ? -2.835 -1.286 3.775 1.00 98.75 215 ILE A C 1
ATOM 1745 O O . ILE A 1 215 ? -3.750 -1.025 4.554 1.00 98.75 215 ILE A O 1
ATOM 1749 N N . ALA A 1 216 ? -2.819 -2.415 3.062 1.00 98.69 216 ALA A N 1
ATOM 1750 C CA . ALA A 1 216 ? -3.861 -3.433 3.172 1.00 98.69 216 ALA A CA 1
ATOM 1751 C C . ALA A 1 216 ? -3.949 -4.012 4.596 1.00 98.69 216 ALA A C 1
ATOM 1753 O O . ALA A 1 216 ? -5.045 -4.100 5.150 1.00 98.69 216 ALA A O 1
ATOM 1754 N N . LYS A 1 217 ? -2.802 -4.326 5.216 1.00 98.75 217 LYS A N 1
ATOM 1755 C CA . LYS A 1 217 ? -2.738 -4.804 6.609 1.00 98.75 217 LYS A CA 1
ATOM 1756 C C . LYS A 1 217 ? -3.249 -3.761 7.599 1.00 98.75 217 LYS A C 1
ATOM 1758 O O . LYS A 1 217 ? -4.113 -4.066 8.411 1.00 98.75 217 LYS A O 1
ATOM 1763 N N . LEU A 1 218 ? -2.791 -2.515 7.478 1.00 98.75 218 LEU A N 1
ATOM 1764 C CA . LEU A 1 218 ? -3.230 -1.429 8.357 1.00 98.75 218 LEU A CA 1
ATOM 1765 C C . LEU A 1 218 ? -4.732 -1.151 8.226 1.00 98.75 218 LEU A C 1
ATOM 1767 O O . LEU A 1 218 ? -5.402 -0.913 9.225 1.00 98.75 218 LEU A O 1
ATOM 1771 N N . LYS A 1 219 ? -5.294 -1.225 7.013 1.00 98.81 219 LYS A N 1
ATOM 1772 C CA . LYS A 1 219 ? -6.747 -1.110 6.807 1.00 98.81 219 LYS A CA 1
ATOM 1773 C C . LYS A 1 219 ? -7.510 -2.229 7.512 1.00 98.81 219 LYS A C 1
ATOM 1775 O O . LYS A 1 219 ? -8.532 -1.953 8.137 1.00 98.81 219 LYS A O 1
ATOM 1780 N N . GLN A 1 220 ? -7.015 -3.463 7.431 1.00 98.75 220 GLN A N 1
ATOM 1781 C CA . GLN A 1 220 ? -7.606 -4.602 8.131 1.00 98.75 220 GLN A CA 1
ATOM 1782 C C . GLN A 1 220 ? -7.553 -4.410 9.655 1.00 98.75 220 GLN A C 1
ATOM 1784 O O . GLN A 1 220 ? -8.571 -4.578 10.324 1.00 98.75 220 GLN A O 1
ATOM 1789 N N . GLU A 1 221 ? -6.405 -4.003 10.200 1.00 98.69 221 GLU A N 1
ATOM 1790 C CA . GLU A 1 221 ? -6.241 -3.720 11.632 1.00 98.69 221 GLU A CA 1
ATOM 1791 C C . GLU A 1 221 ? -7.157 -2.582 12.095 1.00 98.69 221 GLU A C 1
ATOM 1793 O O . GLU A 1 221 ? -7.820 -2.700 13.124 1.00 98.69 221 GLU A O 1
ATOM 1798 N N . MET A 1 222 ? -7.270 -1.509 11.310 1.00 98.69 222 MET A N 1
ATOM 1799 C CA . MET A 1 222 ? -8.157 -0.386 11.611 1.00 98.69 222 MET A CA 1
ATOM 1800 C C . MET A 1 222 ? -9.627 -0.823 11.661 1.00 98.69 222 MET A C 1
ATOM 1802 O O . MET A 1 222 ? -10.346 -0.451 12.587 1.00 98.69 222 MET A O 1
ATOM 1806 N N . GLN A 1 223 ? -10.077 -1.642 10.706 1.00 98.75 223 GLN A N 1
ATOM 1807 C CA . GLN A 1 223 ? -11.434 -2.200 10.711 1.00 98.75 223 GLN A CA 1
ATOM 1808 C C . GLN A 1 223 ? -11.669 -3.112 11.919 1.00 98.75 223 GLN A C 1
ATOM 1810 O O . GLN A 1 223 ? -12.707 -3.022 12.577 1.00 98.75 223 GLN A O 1
ATOM 1815 N N . GLN A 1 224 ? -10.691 -3.957 12.248 1.00 98.69 224 GLN A N 1
ATOM 1816 C CA . GLN A 1 224 ? -10.764 -4.838 13.405 1.00 98.69 224 GLN A CA 1
ATOM 1817 C C . GLN A 1 224 ? -10.856 -4.036 14.711 1.00 98.69 224 GLN A C 1
ATOM 1819 O O . GLN A 1 224 ? -11.729 -4.312 15.535 1.00 98.69 224 GLN A O 1
ATOM 1824 N N . LEU A 1 225 ? -9.999 -3.031 14.902 1.00 98.81 225 LEU A N 1
ATOM 1825 C CA . LEU A 1 225 ? -10.017 -2.156 16.077 1.00 98.81 225 LEU A CA 1
ATOM 1826 C C . LEU A 1 225 ? -11.319 -1.363 16.174 1.00 98.81 225 LEU A C 1
ATOM 1828 O O . LEU A 1 225 ? -11.895 -1.270 17.254 1.00 98.81 225 LEU A O 1
ATOM 1832 N N . HIS A 1 226 ? -11.821 -0.853 15.050 1.00 98.69 226 HIS A N 1
ATOM 1833 C CA . HIS A 1 226 ? -13.102 -0.161 15.008 1.00 98.69 226 HIS A CA 1
ATOM 1834 C C . HIS A 1 226 ? -14.250 -1.071 15.470 1.00 98.69 226 HIS A C 1
ATOM 1836 O O . HIS A 1 226 ? -15.043 -0.669 16.318 1.00 98.69 226 HIS A O 1
ATOM 1842 N N . SER A 1 227 ? -14.287 -2.325 15.000 1.00 98.62 227 SER A N 1
ATOM 1843 C CA . SER A 1 227 ? -15.294 -3.300 15.442 1.00 98.62 227 SER A CA 1
ATOM 1844 C C . SER A 1 227 ? -15.201 -3.620 16.939 1.00 98.62 227 SER A C 1
ATOM 1846 O O . SER A 1 227 ? -16.225 -3.730 17.611 1.00 98.62 227 SER A O 1
ATOM 1848 N N . GLN A 1 228 ? -13.983 -3.723 17.485 1.00 98.62 228 GLN A N 1
ATOM 1849 C CA . GLN A 1 228 ? -13.767 -3.978 18.911 1.00 98.62 228 GLN A CA 1
ATOM 1850 C C . GLN A 1 228 ? -14.209 -2.792 19.766 1.00 98.62 228 GLN A C 1
ATOM 1852 O O . GLN A 1 228 ? -14.891 -2.980 20.770 1.00 98.62 228 GLN A O 1
ATOM 1857 N N . MET A 1 229 ? -13.852 -1.574 19.355 1.00 98.69 229 MET A N 1
ATOM 1858 C CA . MET A 1 229 ? -14.263 -0.343 20.026 1.00 98.69 229 MET A CA 1
ATOM 1859 C C . MET A 1 229 ? -15.787 -0.223 20.071 1.00 98.69 229 MET A C 1
ATOM 1861 O O . MET A 1 229 ? -16.348 0.055 21.129 1.00 98.69 229 MET A O 1
ATOM 1865 N N . GLU A 1 230 ? -16.457 -0.489 18.951 1.00 98.69 230 GLU A N 1
ATOM 1866 C CA . GLU A 1 230 ? -17.916 -0.471 18.880 1.00 98.69 230 GLU A CA 1
ATOM 1867 C C . GLU A 1 230 ? -18.537 -1.576 19.750 1.00 98.69 230 GLU A C 1
ATOM 1869 O O . GLU A 1 230 ? -19.509 -1.339 20.465 1.00 98.69 230 GLU A O 1
ATOM 1874 N N . GLY A 1 231 ? -17.935 -2.769 19.777 1.00 98.69 231 GLY A N 1
ATOM 1875 C CA . GLY A 1 231 ? -18.346 -3.855 20.669 1.00 98.69 231 GLY A CA 1
ATOM 1876 C C . GLY A 1 231 ? -18.268 -3.472 22.150 1.00 98.69 231 GLY A C 1
ATOM 1877 O O . GLY A 1 231 ? -19.235 -3.657 22.887 1.00 98.69 231 GLY A O 1
ATOM 1878 N N . VAL A 1 232 ? -17.148 -2.886 22.583 1.00 98.62 232 VAL A N 1
ATOM 1879 C CA . VAL A 1 232 ? -16.956 -2.429 23.971 1.00 98.62 232 VAL A CA 1
ATOM 1880 C C . VAL A 1 232 ? -17.915 -1.295 24.320 1.00 98.62 232 VAL A C 1
ATOM 1882 O O . VAL A 1 232 ? -18.476 -1.286 25.415 1.00 98.62 232 VAL A O 1
ATOM 1885 N N . LYS A 1 233 ? -18.132 -0.352 23.401 1.00 98.69 233 LYS A N 1
ATOM 1886 C CA . LYS A 1 233 ? -19.075 0.752 23.594 1.00 98.69 233 LYS A CA 1
ATOM 1887 C C . LYS A 1 233 ? -20.500 0.234 23.801 1.00 98.69 233 LYS A C 1
ATOM 1889 O O . LYS A 1 233 ? -21.130 0.588 24.796 1.00 98.69 233 LYS A O 1
ATOM 1894 N N . ASN A 1 234 ? -20.966 -0.653 22.923 1.00 98.56 234 ASN A N 1
ATOM 1895 C CA . ASN A 1 234 ? -22.296 -1.257 23.020 1.00 98.56 234 ASN A CA 1
ATOM 1896 C C . ASN A 1 234 ? -22.465 -2.076 24.306 1.00 98.56 234 ASN A C 1
ATOM 1898 O O . ASN A 1 234 ? -23.504 -2.009 24.963 1.00 98.56 234 ASN A O 1
ATOM 1902 N N . GLU A 1 235 ? -21.431 -2.815 24.711 1.00 98.56 235 GLU A N 1
ATOM 1903 C CA . GLU A 1 235 ? -21.443 -3.554 25.972 1.00 98.56 235 GLU A CA 1
ATOM 1904 C C . GLU A 1 235 ? -21.501 -2.619 27.187 1.00 98.56 235 GLU A C 1
ATOM 1906 O O . GLU A 1 235 ? -22.265 -2.860 28.121 1.00 98.56 235 GLU A O 1
ATOM 1911 N N . ASN A 1 236 ? -20.747 -1.518 27.171 1.00 98.62 236 ASN A N 1
ATOM 1912 C CA . ASN A 1 236 ? -20.777 -0.527 28.243 1.00 98.62 236 ASN A CA 1
ATOM 1913 C C . ASN A 1 236 ? -22.164 0.116 28.378 1.00 98.62 236 ASN A C 1
ATOM 1915 O O . ASN A 1 236 ? -22.694 0.206 29.485 1.00 98.62 236 ASN A O 1
ATOM 1919 N N . GLU A 1 237 ? -22.781 0.506 27.261 1.00 98.56 237 GLU A N 1
ATOM 1920 C CA . GLU A 1 237 ? -24.146 1.039 27.244 1.00 98.56 237 GLU A CA 1
ATOM 1921 C C . GLU A 1 237 ? -25.145 0.023 27.811 1.00 98.56 237 GLU A C 1
ATOM 1923 O O . GLU A 1 237 ? -25.933 0.358 28.700 1.00 98.56 237 GLU A O 1
ATOM 1928 N N . ARG A 1 238 ? -25.052 -1.244 27.390 1.00 98.62 238 ARG A N 1
ATOM 1929 C CA . ARG A 1 238 ? -25.892 -2.335 27.902 1.00 98.62 238 ARG A CA 1
ATOM 1930 C C . ARG A 1 238 ? -25.744 -2.517 29.413 1.00 98.62 238 ARG A C 1
ATOM 1932 O O . ARG A 1 238 ? -26.753 -2.637 30.113 1.00 98.62 238 ARG A O 1
ATOM 1939 N N . LEU A 1 239 ? -24.513 -2.518 29.924 1.00 98.69 239 LEU A N 1
ATOM 1940 C CA . LEU A 1 239 ? -24.233 -2.640 31.356 1.00 98.69 239 LEU A CA 1
ATOM 1941 C C . LEU A 1 239 ? -24.788 -1.449 32.141 1.00 98.69 239 LEU A C 1
ATOM 1943 O O . LEU A 1 239 ? -25.459 -1.657 33.150 1.00 98.69 239 LEU A O 1
ATOM 1947 N N . ARG A 1 240 ? -24.603 -0.216 31.653 1.00 98.56 240 ARG A N 1
ATOM 1948 C CA . ARG A 1 240 ? -25.144 0.996 32.294 1.00 98.56 240 ARG A CA 1
ATOM 1949 C C . ARG A 1 240 ? -26.673 1.008 32.327 1.00 98.56 240 ARG A C 1
ATOM 1951 O O . ARG A 1 240 ? -27.263 1.391 33.341 1.00 98.56 240 ARG A O 1
ATOM 1958 N N . CYS A 1 241 ? -27.330 0.572 31.251 1.00 98.31 241 CYS A N 1
ATOM 1959 C CA . CYS A 1 241 ? -28.785 0.402 31.225 1.00 98.31 241 CYS A CA 1
ATOM 1960 C C . CYS A 1 241 ? -29.246 -0.657 32.240 1.00 98.31 241 CYS A C 1
ATOM 1962 O O . CYS A 1 241 ? -30.218 -0.433 32.969 1.00 98.31 241 CYS A O 1
ATOM 1964 N N . GLY A 1 242 ? -28.532 -1.785 32.323 1.00 98.25 242 GLY A N 1
ATOM 1965 C CA . GLY A 1 242 ? -28.797 -2.843 33.299 1.00 98.25 242 GLY A CA 1
ATOM 1966 C C . GLY A 1 242 ? -28.649 -2.361 34.743 1.00 98.25 242 GLY A C 1
ATOM 1967 O O . GLY A 1 242 ? -29.562 -2.541 35.549 1.00 98.25 242 GLY A O 1
ATOM 1968 N N . GLU A 1 243 ? -27.549 -1.677 35.055 1.00 98.31 243 GLU A N 1
ATOM 1969 C CA . GLU A 1 243 ? -27.284 -1.089 36.371 1.00 98.31 243 GLU A CA 1
ATOM 1970 C C . GLU A 1 243 ? -28.363 -0.073 36.764 1.00 98.31 243 GLU A C 1
ATOM 1972 O O . GLU A 1 243 ? -28.926 -0.151 37.855 1.00 98.31 243 GLU A O 1
ATOM 1977 N N . THR A 1 244 ? -28.721 0.841 35.858 1.00 98.44 244 THR A N 1
ATOM 1978 C CA . THR A 1 244 ? -29.768 1.846 36.107 1.00 98.44 244 THR A CA 1
ATOM 1979 C C . THR A 1 244 ? -31.115 1.184 36.416 1.00 98.44 244 THR A C 1
ATOM 1981 O O . THR A 1 244 ? -31.830 1.596 37.335 1.00 98.44 244 THR A O 1
ATOM 1984 N N . THR A 1 245 ? -31.458 0.117 35.693 1.00 98.44 245 THR A N 1
ATOM 1985 C CA . THR A 1 245 ? -32.692 -0.654 35.919 1.00 98.44 245 THR A CA 1
ATOM 1986 C C . THR A 1 245 ? -32.670 -1.375 37.272 1.00 98.44 245 THR A C 1
ATOM 1988 O O . THR A 1 245 ? -33.655 -1.359 38.016 1.00 98.44 245 THR A O 1
ATOM 1991 N N . ALA A 1 246 ? -31.533 -1.965 37.643 1.00 98.44 246 ALA A N 1
ATOM 1992 C CA . ALA A 1 246 ? -31.367 -2.608 38.943 1.00 98.44 246 ALA A CA 1
ATOM 1993 C C . ALA A 1 246 ? -31.478 -1.591 40.093 1.00 98.44 246 ALA A C 1
ATOM 1995 O O . ALA A 1 246 ? -32.240 -1.808 41.035 1.00 98.44 246 ALA A O 1
ATOM 1996 N N . LEU A 1 247 ? -30.797 -0.446 39.989 1.00 98.56 247 LEU A N 1
ATOM 1997 C CA . LEU A 1 247 ? -30.825 0.616 40.999 1.00 98.56 247 LEU A CA 1
ATOM 1998 C C . LEU A 1 247 ? -32.219 1.225 41.177 1.00 98.56 247 LEU A C 1
ATOM 2000 O O . LEU A 1 247 ? -32.642 1.475 42.306 1.00 98.56 247 LEU A O 1
ATOM 2004 N N . THR A 1 248 ? -32.953 1.454 40.086 1.00 98.44 248 THR A N 1
ATOM 2005 C CA . THR A 1 248 ? -34.336 1.959 40.155 1.00 98.44 248 THR A CA 1
ATOM 2006 C C . THR A 1 248 ? -35.267 0.958 40.836 1.00 98.44 248 THR A C 1
ATOM 2008 O O . THR A 1 248 ? -36.038 1.352 41.713 1.00 98.44 248 THR A O 1
ATOM 2011 N N . THR A 1 249 ? -35.128 -0.334 40.529 1.00 98.62 249 THR A N 1
ATOM 2012 C CA . THR A 1 249 ? -35.876 -1.413 41.194 1.00 98.62 249 THR A CA 1
ATOM 2013 C C . THR A 1 249 ? -35.533 -1.502 42.681 1.00 98.62 249 THR A C 1
ATOM 2015 O O . THR A 1 249 ? -36.426 -1.543 43.524 1.00 98.62 249 THR A O 1
ATOM 2018 N N . MET A 1 250 ? -34.246 -1.469 43.036 1.00 98.62 250 MET A N 1
ATOM 2019 C CA . MET A 1 250 ? -33.803 -1.495 44.433 1.00 98.62 250 MET A CA 1
ATOM 2020 C C . MET A 1 250 ? -34.320 -0.292 45.221 1.00 98.62 250 MET A C 1
ATOM 2022 O O . MET A 1 250 ? -34.806 -0.459 46.338 1.00 98.62 250 MET A O 1
ATOM 2026 N N . ARG A 1 251 ? -34.265 0.913 44.638 1.00 98.56 251 ARG A N 1
ATOM 2027 C CA . ARG A 1 251 ? -34.819 2.126 45.251 1.00 98.56 251 ARG A CA 1
ATOM 2028 C C . ARG A 1 251 ? -36.322 1.989 45.486 1.00 98.56 251 ARG A C 1
ATOM 2030 O O . ARG A 1 251 ? -36.789 2.332 46.567 1.00 98.56 251 ARG A O 1
ATOM 2037 N N . HIS A 1 252 ? -37.064 1.480 44.504 1.00 98.56 252 HIS A N 1
ATOM 2038 C CA . HIS A 1 252 ? -38.498 1.245 44.649 1.00 98.56 252 HIS A CA 1
ATOM 2039 C C . HIS A 1 252 ? -38.797 0.224 45.757 1.00 98.56 252 HIS A C 1
ATOM 2041 O O . HIS A 1 252 ? -39.605 0.500 46.638 1.00 98.56 252 HIS A O 1
ATOM 2047 N N . ASN A 1 253 ? -38.083 -0.904 45.785 1.00 98.50 253 ASN A N 1
ATOM 2048 C CA . ASN A 1 253 ? -38.242 -1.924 46.824 1.00 98.50 253 ASN A CA 1
ATOM 2049 C C . ASN A 1 253 ? -37.930 -1.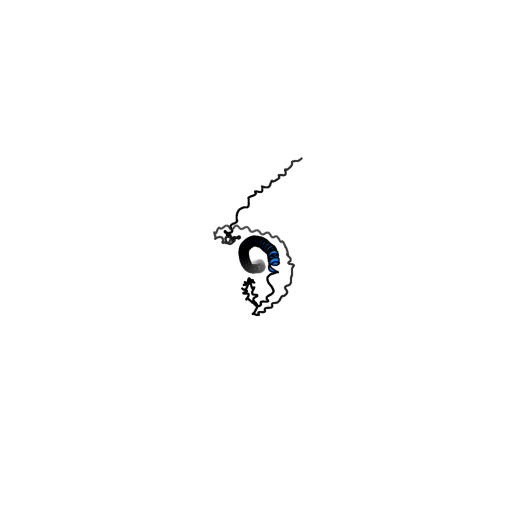376 48.225 1.00 98.50 253 ASN A C 1
ATOM 2051 O O . ASN A 1 253 ? -38.662 -1.657 49.172 1.00 98.50 253 ASN A O 1
ATOM 2055 N N . ALA A 1 254 ? -36.870 -0.572 48.362 1.00 98.62 254 ALA A N 1
ATOM 2056 C CA . ALA A 1 254 ? -36.524 0.082 49.623 1.00 98.62 254 ALA A CA 1
ATOM 2057 C C . ALA A 1 254 ? -37.612 1.070 50.076 1.00 98.62 254 ALA A C 1
ATOM 2059 O O . ALA A 1 254 ? -37.954 1.106 51.258 1.00 98.62 254 ALA A O 1
ATOM 2060 N N . GLN A 1 255 ? -38.191 1.828 49.140 1.00 98.56 255 GLN A N 1
ATOM 2061 C CA . GLN A 1 255 ? -39.296 2.746 49.416 1.00 98.56 255 GLN A CA 1
ATOM 2062 C C . GLN A 1 255 ? -40.539 1.995 49.911 1.00 98.56 255 GLN A C 1
ATOM 2064 O O . GLN A 1 255 ? -41.086 2.334 50.957 1.00 98.56 255 GLN A O 1
ATOM 2069 N N . VAL A 1 256 ? -40.931 0.927 49.215 1.00 98.56 256 VAL A N 1
ATOM 2070 C CA . VAL A 1 256 ? -42.070 0.081 49.600 1.00 98.56 256 VAL A CA 1
ATOM 2071 C C . VAL A 1 256 ? -41.847 -0.559 50.977 1.00 98.56 256 VAL A C 1
ATOM 2073 O O . VAL A 1 256 ? -42.740 -0.544 51.823 1.00 98.56 256 VAL A O 1
ATOM 2076 N N . ALA A 1 257 ? -40.645 -1.075 51.255 1.00 98.69 257 ALA A N 1
ATOM 2077 C CA . ALA A 1 257 ? -40.311 -1.624 52.571 1.00 98.69 257 ALA A CA 1
ATOM 2078 C C . ALA A 1 257 ? -40.402 -0.566 53.686 1.00 98.69 257 ALA A C 1
ATOM 2080 O O . ALA A 1 257 ? -40.922 -0.850 54.766 1.00 98.69 257 ALA A O 1
ATOM 2081 N N . SER A 1 258 ? -39.945 0.661 53.420 1.00 98.75 258 SER A N 1
ATOM 2082 C CA . SER A 1 258 ? -40.063 1.794 54.347 1.00 98.75 258 SER A CA 1
ATOM 2083 C C . SER A 1 258 ? -41.526 2.138 54.649 1.00 98.75 258 SER A C 1
ATOM 2085 O O . SER A 1 258 ? -41.897 2.331 55.807 1.00 98.75 258 SER A O 1
ATOM 2087 N N . GLU A 1 259 ? -42.386 2.151 53.630 1.00 98.50 259 GLU A N 1
ATOM 2088 C CA . GLU A 1 259 ? -43.827 2.378 53.790 1.00 98.50 259 GLU A CA 1
ATOM 2089 C C . GLU A 1 259 ? -44.487 1.288 54.644 1.00 98.50 259 GLU A C 1
ATOM 2091 O O . GLU A 1 259 ? -45.247 1.610 55.562 1.00 98.50 259 GLU A O 1
ATOM 2096 N N . TYR A 1 260 ? -44.144 0.013 54.422 1.00 98.62 260 TYR A N 1
ATOM 2097 C CA . TYR A 1 260 ? -44.629 -1.091 55.255 1.00 98.62 260 TYR A CA 1
ATOM 2098 C C . TYR A 1 260 ? -44.196 -0.960 56.718 1.00 98.62 260 TYR A C 1
ATOM 2100 O O . TYR A 1 260 ? -45.018 -1.150 57.616 1.00 98.62 260 TYR A O 1
ATOM 2108 N N . LEU A 1 261 ? -42.932 -0.613 56.974 1.00 98.56 261 LEU A N 1
ATOM 2109 C CA . LEU A 1 261 ? -42.424 -0.431 58.335 1.00 98.56 261 LEU A CA 1
ATOM 2110 C C . LEU A 1 261 ? -43.090 0.755 59.040 1.00 98.56 261 LEU A C 1
ATOM 2112 O O . LEU A 1 261 ? -43.503 0.619 60.190 1.00 98.56 261 LEU A O 1
ATOM 2116 N N . ASN A 1 262 ? -43.259 1.886 58.351 1.00 98.44 262 ASN A N 1
ATOM 2117 C CA . ASN A 1 262 ? -43.975 3.042 58.895 1.00 98.44 262 ASN A CA 1
ATOM 2118 C C . ASN A 1 262 ? -45.432 2.703 59.216 1.00 98.44 262 ASN A C 1
ATOM 2120 O O . ASN A 1 262 ? -45.938 3.074 60.275 1.00 98.44 262 ASN A O 1
ATOM 2124 N N . LYS A 1 263 ? -46.105 1.959 58.332 1.00 98.56 263 LYS A N 1
ATOM 2125 C CA . LYS A 1 263 ? -47.482 1.523 58.564 1.00 98.56 263 LYS A CA 1
ATOM 2126 C C . LYS A 1 263 ? -47.584 0.598 59.778 1.00 98.56 263 LYS A C 1
ATOM 2128 O O . LYS A 1 263 ? -48.426 0.832 60.641 1.00 98.56 263 LYS A O 1
ATOM 2133 N N . ALA A 1 264 ? -46.692 -0.387 59.889 1.00 98.56 264 ALA A N 1
ATOM 2134 C CA . ALA A 1 264 ? -46.640 -1.293 61.034 1.00 98.56 264 ALA A CA 1
ATOM 2135 C C . ALA A 1 264 ? -46.349 -0.551 62.351 1.00 98.56 264 ALA A C 1
ATOM 2137 O O . ALA A 1 264 ? -46.986 -0.828 63.367 1.00 98.56 264 ALA A O 1
ATOM 2138 N N . ALA A 1 265 ? -45.433 0.423 62.333 1.00 98.62 265 ALA A N 1
ATOM 2139 C CA . ALA A 1 265 ? -45.136 1.269 63.488 1.00 98.62 265 ALA A CA 1
ATOM 2140 C C . ALA A 1 265 ? -46.359 2.097 63.918 1.00 98.62 265 ALA A C 1
ATOM 2142 O O . ALA A 1 265 ? -46.689 2.132 65.104 1.00 98.62 265 ALA A O 1
ATOM 2143 N N . GLN A 1 266 ? -47.073 2.701 62.962 1.00 98.38 266 GLN A N 1
ATOM 2144 C CA . GLN A 1 266 ? -48.292 3.464 63.235 1.00 98.38 266 GLN A CA 1
ATOM 2145 C C . GLN A 1 266 ? -49.411 2.586 63.809 1.00 98.38 266 GLN A C 1
ATOM 2147 O O . GLN A 1 266 ? -50.122 2.998 64.728 1.00 98.38 266 GLN A O 1
ATOM 2152 N N . ASP A 1 267 ? -49.575 1.373 63.280 1.00 98.44 267 ASP A N 1
ATOM 2153 C CA . ASP A 1 267 ? -50.579 0.422 63.757 1.00 98.44 267 ASP A CA 1
ATOM 2154 C C . ASP A 1 267 ? -50.243 -0.071 65.179 1.00 98.44 267 ASP A C 1
ATOM 2156 O O . ASP A 1 267 ? -51.131 -0.141 66.033 1.00 98.44 267 ASP A O 1
ATOM 2160 N N . ALA A 1 268 ? -48.961 -0.311 65.483 1.00 98.44 268 ALA A N 1
ATOM 2161 C CA . ALA A 1 268 ? -48.499 -0.620 66.837 1.00 98.44 268 ALA A CA 1
ATOM 2162 C C . ALA A 1 268 ? -48.743 0.544 67.814 1.00 98.44 268 ALA A C 1
ATOM 2164 O O . ALA A 1 268 ? -49.240 0.326 68.921 1.00 98.44 268 ALA A O 1
ATOM 2165 N N . GLU A 1 269 ? -48.465 1.786 67.404 1.00 98.38 269 GLU A N 1
ATOM 2166 C CA . GLU A 1 269 ? -48.755 2.985 68.201 1.00 98.38 269 GLU A CA 1
ATOM 2167 C C . GLU A 1 269 ? -50.254 3.092 68.525 1.00 98.38 269 GLU A C 1
ATOM 2169 O O . GLU A 1 269 ? -50.637 3.342 69.671 1.00 98.38 269 GLU A O 1
ATOM 2174 N N . ASN A 1 270 ? -51.116 2.846 67.535 1.00 98.31 270 ASN A N 1
ATOM 2175 C CA . ASN A 1 270 ? -52.565 2.843 67.720 1.00 98.31 270 ASN A CA 1
ATOM 2176 C C . ASN A 1 270 ? -53.010 1.743 68.694 1.00 98.31 270 ASN A C 1
ATOM 2178 O O . ASN A 1 270 ? -53.822 2.008 69.583 1.00 98.31 270 ASN A O 1
ATOM 2182 N N . SER A 1 271 ? -52.445 0.537 68.581 1.00 98.44 271 SER A N 1
ATOM 2183 C CA . SER A 1 271 ? -52.711 -0.557 69.520 1.00 98.44 271 SER A CA 1
ATOM 2184 C C . SER A 1 271 ? -52.295 -0.199 70.953 1.00 98.44 271 SER A C 1
ATOM 2186 O O . SER A 1 271 ? -53.029 -0.507 71.892 1.00 98.44 271 SER A O 1
ATOM 2188 N N . ILE A 1 272 ? -51.153 0.475 71.144 1.00 98.19 272 ILE A N 1
ATOM 2189 C CA . ILE A 1 272 ? -50.699 0.939 72.466 1.00 98.19 272 ILE A CA 1
ATOM 2190 C C . ILE A 1 272 ? -51.66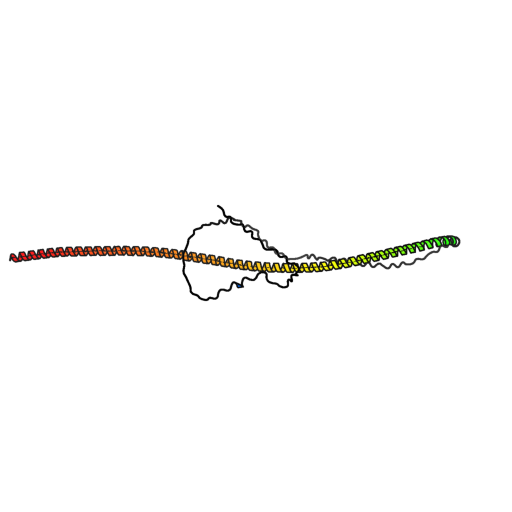5 1.983 73.034 1.00 98.19 272 ILE A C 1
ATOM 2192 O O . ILE A 1 272 ? -52.065 1.871 74.193 1.00 98.19 272 ILE A O 1
ATOM 2196 N N . LYS A 1 273 ? -52.087 2.971 72.233 1.00 98.06 273 LYS A N 1
ATOM 2197 C CA . LYS A 1 273 ? -53.072 3.982 72.660 1.00 98.06 273 LYS A CA 1
ATOM 2198 C C . LYS A 1 273 ? -54.377 3.331 73.121 1.00 98.06 273 LYS A C 1
ATOM 2200 O O . LYS A 1 273 ? -54.870 3.662 74.194 1.00 98.06 273 LYS A O 1
ATOM 2205 N N . GLN A 1 274 ? -54.889 2.359 72.365 1.00 97.88 274 GLN A N 1
ATOM 2206 C CA . GLN A 1 274 ? -56.091 1.609 72.744 1.00 97.88 274 GLN A CA 1
ATOM 2207 C C . GLN A 1 274 ? -55.918 0.850 74.065 1.00 97.88 274 GLN A C 1
ATOM 2209 O O . GLN A 1 274 ? -56.815 0.884 74.906 1.00 97.88 274 GLN A O 1
ATOM 2214 N N . LEU A 1 275 ? -54.767 0.204 74.283 1.00 97.62 275 LEU A N 1
ATOM 2215 C CA . LEU A 1 275 ? -54.466 -0.473 75.549 1.00 97.62 275 LEU A CA 1
ATOM 2216 C C . LEU A 1 275 ? -54.417 0.504 76.731 1.00 97.62 275 LEU A C 1
ATOM 2218 O O . LEU A 1 275 ? -54.919 0.180 77.807 1.00 97.62 275 LEU A O 1
ATOM 2222 N N . LEU A 1 276 ? -53.853 1.701 76.543 1.00 97.44 276 LEU A N 1
ATOM 2223 C CA . LEU A 1 276 ? -53.831 2.742 77.573 1.00 97.44 276 LEU A CA 1
ATOM 2224 C C . LEU A 1 276 ? -55.248 3.210 77.932 1.00 97.44 276 LEU A C 1
ATOM 2226 O O . LEU A 1 276 ? -55.589 3.232 79.113 1.00 97.44 276 LEU A O 1
ATOM 2230 N N . THR A 1 277 ? -56.105 3.469 76.943 1.00 97.38 277 THR A N 1
ATOM 2231 C CA . THR A 1 277 ? -57.517 3.817 77.186 1.00 97.38 277 THR A CA 1
ATOM 2232 C C . THR A 1 277 ? -58.294 2.664 77.836 1.00 97.38 277 THR A C 1
ATOM 2234 O O . THR A 1 277 ? -59.107 2.870 78.742 1.00 97.38 277 THR A O 1
ATOM 2237 N N . GLY A 1 278 ? -58.022 1.418 77.432 1.00 97.06 278 GLY A N 1
ATOM 2238 C CA . GLY A 1 278 ? -58.587 0.225 78.066 1.00 97.06 278 GLY A CA 1
ATOM 2239 C C . GLY A 1 278 ? -58.186 0.109 79.541 1.00 97.06 278 GLY A C 1
ATOM 2240 O O . GLY A 1 278 ? -59.035 -0.145 80.397 1.00 97.06 278 GLY A O 1
ATOM 2241 N N . ARG A 1 279 ? -56.914 0.378 79.865 1.00 97.38 279 ARG A N 1
ATOM 2242 C CA . ARG A 1 279 ? -56.413 0.446 81.247 1.00 97.38 279 ARG A CA 1
ATOM 2243 C C . ARG A 1 279 ? -57.124 1.533 82.054 1.00 97.38 279 ARG A C 1
ATOM 2245 O O . ARG A 1 279 ? -57.509 1.267 83.188 1.00 97.38 279 ARG A O 1
ATOM 2252 N N . GLU A 1 280 ? -57.285 2.736 81.505 1.00 96.69 280 GLU A N 1
ATOM 2253 C CA . GLU A 1 280 ? -57.996 3.843 82.168 1.00 96.69 280 GLU A CA 1
ATOM 2254 C C . GLU A 1 280 ? -59.444 3.460 82.495 1.00 96.69 280 GLU A C 1
ATOM 2256 O O . GLU A 1 280 ? -59.917 3.692 83.609 1.00 96.69 280 GLU A O 1
ATOM 2261 N N . THR A 1 281 ? -60.114 2.784 81.559 1.00 96.88 281 THR A N 1
ATOM 2262 C CA . THR A 1 281 ? -61.476 2.267 81.749 1.00 96.88 281 THR A CA 1
ATOM 2263 C C . THR A 1 281 ? -61.529 1.237 82.881 1.00 96.88 281 THR A C 1
ATOM 2265 O O . THR A 1 281 ? -62.357 1.350 83.783 1.00 96.88 281 THR A O 1
ATOM 2268 N N . LEU A 1 282 ? -60.617 0.258 82.892 1.00 97.00 282 LEU A N 1
ATOM 2269 C CA . LEU A 1 282 ? -60.535 -0.745 83.963 1.00 97.00 282 LEU A CA 1
ATOM 2270 C C . LEU A 1 282 ? -60.207 -0.120 85.326 1.00 97.00 282 LEU A C 1
ATOM 2272 O O . LEU A 1 282 ? -60.737 -0.551 86.348 1.00 97.00 282 LEU A O 1
ATOM 2276 N N . TYR A 1 283 ? -59.362 0.911 85.355 1.00 96.50 283 TYR A N 1
ATOM 2277 C CA . TYR A 1 283 ? -59.051 1.656 86.572 1.00 96.50 283 TYR A CA 1
ATOM 2278 C C . TYR A 1 283 ? -60.281 2.387 87.129 1.00 96.50 283 TYR A C 1
ATOM 2280 O O . TYR A 1 283 ? -60.515 2.353 88.338 1.00 96.50 283 TYR A O 1
ATOM 2288 N N . LEU A 1 284 ? -61.105 2.989 86.264 1.00 96.56 284 LEU A N 1
ATOM 2289 C CA . LEU A 1 284 ? -62.382 3.585 86.662 1.00 96.56 284 LEU A CA 1
ATOM 2290 C C . LEU A 1 284 ? -63.346 2.530 87.227 1.00 96.56 284 LEU A C 1
ATOM 2292 O O . LEU A 1 284 ? -63.923 2.743 88.290 1.00 96.56 284 LEU A O 1
ATOM 2296 N N . VAL A 1 285 ? -63.485 1.379 86.558 1.00 96.56 285 VAL A N 1
ATOM 2297 C CA . VAL A 1 285 ? -64.313 0.260 87.048 1.00 96.56 285 VAL A CA 1
ATOM 2298 C C . VAL A 1 285 ? -63.831 -0.217 88.418 1.00 96.56 285 VAL A C 1
ATOM 2300 O O . VAL A 1 285 ? -64.643 -0.401 89.318 1.00 96.56 285 VAL A O 1
ATOM 2303 N N . SER A 1 286 ? -62.519 -0.358 88.611 1.00 96.50 286 SER A N 1
ATOM 2304 C CA . SER A 1 286 ? -61.932 -0.722 89.904 1.00 96.50 286 SER A CA 1
ATOM 2305 C C . SER A 1 286 ? -62.270 0.293 91.005 1.00 96.50 286 SER A C 1
ATOM 2307 O O . SER A 1 286 ? -62.696 -0.098 92.089 1.00 96.50 286 SER A O 1
ATOM 2309 N N . GLN A 1 287 ? -62.171 1.599 90.725 1.00 95.56 287 GLN A N 1
ATOM 2310 C CA . GLN A 1 287 ? -62.573 2.643 91.677 1.00 95.56 287 GLN A CA 1
ATOM 2311 C C . GLN A 1 287 ? -64.066 2.595 92.021 1.00 95.56 287 GLN A C 1
ATOM 2313 O O . GLN A 1 287 ? -64.423 2.790 93.182 1.00 95.56 287 GLN A O 1
ATOM 2318 N N . LEU A 1 288 ? -64.930 2.334 91.034 1.00 95.00 288 LEU A N 1
ATOM 2319 C CA . LEU A 1 288 ? -66.368 2.163 91.253 1.00 95.00 288 LEU A CA 1
ATOM 2320 C C . LEU A 1 288 ? -66.661 0.931 92.116 1.00 95.00 288 LEU A C 1
ATOM 2322 O O . LEU A 1 288 ? -67.444 1.012 93.055 1.00 95.00 288 LEU A O 1
ATOM 2326 N N . LEU A 1 289 ? -66.007 -0.201 91.850 1.00 93.88 289 LEU A N 1
ATOM 2327 C CA . LEU A 1 289 ? -66.147 -1.399 92.681 1.00 93.88 289 LEU A CA 1
ATOM 2328 C C . LEU A 1 289 ? -65.666 -1.145 94.119 1.00 93.88 289 LEU A C 1
ATOM 2330 O O . LEU A 1 289 ? -66.347 -1.522 95.067 1.00 93.88 289 LEU A O 1
ATOM 2334 N N . ALA A 1 290 ? -64.543 -0.444 94.294 1.00 92.94 290 ALA A N 1
ATOM 2335 C CA . ALA A 1 290 ? -64.030 -0.075 95.613 1.00 92.94 290 ALA A CA 1
ATOM 2336 C C . ALA A 1 290 ? -64.936 0.922 96.360 1.00 92.94 290 ALA A C 1
ATOM 2338 O O . ALA A 1 290 ? -65.004 0.892 97.588 1.00 92.94 290 ALA A O 1
ATOM 2339 N N . SER A 1 291 ? -65.621 1.830 95.656 1.00 93.62 291 SER A N 1
ATOM 2340 C CA . SER A 1 291 ? -66.583 2.737 96.291 1.00 93.62 291 SER A CA 1
ATOM 2341 C C . SER A 1 291 ? -67.856 2.006 96.722 1.00 93.62 291 SER A C 1
ATOM 2343 O O . SER A 1 291 ? -68.356 2.279 97.812 1.00 93.62 291 SER A O 1
ATOM 2345 N N . ILE A 1 292 ? -68.331 1.037 95.931 1.00 91.31 292 ILE A N 1
ATOM 2346 C CA . ILE A 1 292 ? -69.445 0.152 96.301 1.00 91.31 292 ILE A CA 1
ATOM 2347 C C . ILE A 1 292 ? -69.097 -0.663 97.553 1.00 91.31 292 ILE A C 1
ATOM 2349 O O . ILE A 1 292 ? -69.898 -0.706 98.485 1.00 91.31 292 ILE A O 1
ATOM 2353 N N . ASP A 1 293 ? -67.901 -1.255 97.616 1.00 88.75 293 ASP A N 1
ATOM 2354 C CA . ASP A 1 293 ? -67.436 -2.014 98.787 1.00 88.75 293 ASP A CA 1
ATOM 2355 C C . ASP A 1 293 ? -67.448 -1.154 100.069 1.00 88.75 293 ASP A C 1
ATOM 2357 O O . ASP A 1 293 ? -68.013 -1.546 101.088 1.00 88.75 293 ASP A O 1
ATOM 2361 N N . LYS A 1 294 ? -66.954 0.092 99.991 1.00 88.94 294 LYS A N 1
ATOM 2362 C CA . LYS A 1 294 ? -67.007 1.057 101.108 1.00 88.94 294 LYS A CA 1
ATOM 2363 C C . LYS A 1 294 ? -68.427 1.411 101.552 1.00 88.94 294 LYS A C 1
ATOM 2365 O O . LYS A 1 294 ? -68.652 1.572 102.744 1.00 88.94 294 LYS A O 1
ATOM 2370 N N . ILE A 1 295 ? -69.368 1.581 100.621 1.00 86.25 295 ILE A N 1
ATOM 2371 C CA . ILE A 1 295 ? -70.777 1.856 100.957 1.00 86.25 295 ILE A CA 1
ATOM 2372 C C . ILE A 1 295 ? -71.402 0.638 101.645 1.00 86.25 295 ILE A C 1
ATOM 2374 O O . ILE A 1 295 ? -72.146 0.794 102.609 1.00 86.25 295 ILE A O 1
ATOM 2378 N N . THR A 1 296 ? -71.068 -0.565 101.176 1.00 79.62 296 THR A N 1
ATOM 2379 C CA . THR A 1 296 ? -71.591 -1.825 101.718 1.00 79.62 296 THR A CA 1
ATOM 2380 C C . THR A 1 296 ? -71.125 -2.040 103.163 1.00 79.62 296 THR A C 1
ATOM 2382 O O . THR A 1 296 ? -71.941 -2.366 104.014 1.00 79.62 296 THR A O 1
ATOM 2385 N N . GLN A 1 297 ? -69.864 -1.721 103.482 1.00 74.00 297 GLN A N 1
ATOM 2386 C CA . GLN A 1 297 ? -69.314 -1.787 104.849 1.00 74.00 297 GLN A CA 1
ATOM 2387 C C . GLN A 1 297 ? -69.921 -0.782 105.849 1.00 74.00 297 GLN A C 1
ATOM 2389 O O . GLN A 1 297 ? -69.662 -0.895 107.041 1.00 74.00 297 GLN A O 1
ATOM 2394 N N . ILE A 1 298 ? -70.682 0.221 105.396 1.00 71.12 298 ILE A N 1
ATOM 2395 C CA . ILE A 1 298 ? -71.362 1.198 106.272 1.00 71.12 298 ILE A CA 1
ATOM 2396 C C . ILE A 1 298 ? -72.789 0.730 106.630 1.00 71.12 298 ILE A C 1
ATOM 2398 O O . ILE A 1 298 ? -73.402 1.283 107.543 1.00 71.12 298 ILE A O 1
ATOM 2402 N N . HIS A 1 299 ? -73.334 -0.257 105.907 1.00 55.53 299 HIS A N 1
ATOM 2403 C CA . HIS A 1 299 ? -74.690 -0.777 106.115 1.00 55.53 299 HIS A CA 1
ATOM 2404 C C . HIS A 1 299 ? -74.730 -2.113 106.897 1.00 55.53 299 HIS A C 1
ATOM 2406 O O . HIS A 1 299 ? -75.823 -2.583 107.224 1.00 55.53 299 HIS A O 1
ATOM 2412 N N . ASP A 1 300 ? -73.571 -2.671 107.251 1.00 44.94 300 ASP A N 1
ATOM 2413 C CA . ASP A 1 300 ? -73.407 -3.706 108.288 1.00 44.94 300 ASP A CA 1
ATOM 2414 C C . ASP A 1 300 ? -73.025 -3.066 109.637 1.00 44.94 300 ASP A C 1
ATOM 2416 O O . ASP A 1 300 ? -73.462 -3.589 110.691 1.00 44.94 300 ASP A O 1
#

InterPro domains:
  IPR026757 Endosome-associated-trafficking regulator 1 [PTHR31259] (22-299)

pLDDT: mean 70.97, std 28.45, range [29.95, 98.81]

Radius of gyration: 67.57 Å; chains: 1; bounding box: 136×92×220 Å

Sequence (300 aa):
MFDVFYLKEFCGPSFIEQDYTSSIDFSTSRPFFNDPTELCQPPESKADENWSESQHPLALEGSHVFDFCGTLQLSNYSEQSSLCNDERDAAEWHLGRSEILQKKHVTRKSTGSYEGEEETSMTDVFFQQKKKNGETGMENLQQLREENSLLRKQVKELTRRSETDSRRIKHLTEELHTKSLQEEREAQDLEAMVQSVEQNLQLMTKRAVKAESSIAKLKQEMQQLHSQMEGVKNENERLRCGETTALTTMRHNAQVASEYLNKAAQDAENSIKQLLTGRETLYLVSQLLASIDKITQIHD

Secondary structure (DSSP, 8-state):
----PPP---PPP------------------SS--GGGG-PPPP------------------------------------------------------------------------------SSSHHHHHHHHHHHHHHHHHHHHHHHHHHHHHHHHHHHHHHHHHHHHHHHHHHHHHHHHHHHHHHHHHHHHHHHHHHHHHHHHHHHHHHHHHHHHHHHHHHHHHHHHHHHHHHHHHHHHHHHHHHHHHHHHHHHHHHHHHHHHHHHHHHHHHHHHHHHHHHHHHHHHHHHHHHHTT--

Organism: NCBI:txid2873325

Foldseek 3Di:
DDDDDDDDDDDDDDDDDDDDDDDDDPPDDDPPDDDPVVVPDDDDDDDDDDDDDDDDDDDDDDDDDDDDDDDDDDDDDDDDDDDDDDDDDDPDPDDPPPDDDPPDDDDDDDDDDDDDDDDDDPDPVCVVCVVVCVVVVVVVVVVVVVVVVVVVVVVVVVVVVVVVVVVVVVVVVVVVVVVVVVVVVVVVVVVVVVVVVVVVVVVVVVVVVVVVVVVVVVVVVVVVVVVVVVVVVVVVVVVVVVVVVVVVVVVVVVVVVVVVVVVVVVVVVVVVVVVVVVVVVVVVVVVVVVVVVVVVVVVD